Protein AF-A0A0F9U8R9-F1 (afdb_monomer_lite)

Radius of gyration: 35.91 Å; chains: 1; bounding box: 106×53×110 Å

pLDDT: mean 80.41, std 16.73, range [32.16, 96.94]

Foldseek 3Di:
DDDDDDDDDDVVVVVVVVVCCVVVVVVVVVVVVPDPPVCDLQNPFAAQDPVCVQLLQFLDDVVRVHDDQVRSCVRAASHKYKAKWAFPDDDQQKTWIFNAFCLFPPNDSRRIAIEGEDPRDDDDNGMKTWMWGFHGADPSRGTYIYTDDIDDDDDDPVNVVRNVVSVVVVVVLVVVLVVLLVVCVVVQVVVVVVQVVVVVVQVVQAPDKDWDCCDPPNWIWIWGQGPVRKIKIWTWDDDRNHTDIDMDID

Structure (mmCIF, N/CA/C/O backbone):
data_AF-A0A0F9U8R9-F1
#
_entry.id   AF-A0A0F9U8R9-F1
#
loop_
_atom_site.group_PDB
_atom_site.id
_atom_site.type_symbol
_atom_site.label_atom_id
_atom_site.label_alt_id
_atom_site.label_comp_id
_atom_site.label_asym_id
_atom_site.label_entity_id
_atom_site.label_seq_id
_atom_site.pdbx_PDB_ins_code
_atom_site.Cartn_x
_atom_site.Cartn_y
_atom_site.Cartn_z
_atom_site.occupancy
_atom_site.B_iso_or_equiv
_atom_site.auth_seq_id
_atom_site.auth_comp_id
_atom_site.auth_asym_id
_atom_site.auth_atom_id
_atom_site.pdbx_PDB_model_num
ATOM 1 N N . MET A 1 1 ? -78.353 17.610 65.495 1.00 33.91 1 MET A N 1
ATOM 2 C CA . MET A 1 1 ? -77.057 18.311 65.644 1.00 33.91 1 MET A CA 1
ATOM 3 C C . MET A 1 1 ? -76.476 18.398 64.239 1.00 33.91 1 MET A C 1
ATOM 5 O O . MET A 1 1 ? -76.167 17.356 63.692 1.00 33.91 1 MET A O 1
ATOM 9 N N . SER A 1 2 ? -76.826 19.456 63.506 1.00 42.19 2 SER A N 1
ATOM 10 C CA . SER A 1 2 ? -76.076 20.718 63.314 1.00 42.19 2 SER A CA 1
ATOM 11 C C . SER A 1 2 ? -74.965 20.578 62.270 1.00 42.19 2 SER A C 1
ATOM 13 O O . SER A 1 2 ? -74.115 19.704 62.406 1.00 42.19 2 SER A O 1
ATOM 15 N N . GLY A 1 3 ? -74.997 21.446 61.255 1.00 32.16 3 GLY A N 1
ATOM 16 C CA . GLY A 1 3 ? -73.973 21.556 60.219 1.00 32.16 3 GLY A CA 1
ATOM 17 C C . GLY A 1 3 ? -74.464 22.300 58.979 1.00 32.16 3 GLY A C 1
ATOM 18 O O . GLY A 1 3 ? -74.604 21.690 57.925 1.00 32.16 3 GLY A O 1
ATOM 19 N N . GLU A 1 4 ? -74.781 23.587 59.133 1.00 42.12 4 GLU A N 1
ATOM 20 C CA . GLU A 1 4 ? -74.940 24.538 58.027 1.00 42.12 4 GLU A CA 1
ATOM 21 C C . GLU A 1 4 ? -73.617 24.772 57.270 1.00 42.12 4 GLU A C 1
ATOM 23 O O . GLU A 1 4 ? -72.528 24.586 57.810 1.00 42.12 4 GLU A O 1
ATOM 28 N N . ASP A 1 5 ? -73.791 25.259 56.038 1.00 46.31 5 ASP A N 1
ATOM 29 C CA . ASP A 1 5 ? -72.890 26.097 55.240 1.00 46.31 5 ASP A CA 1
ATOM 30 C C . ASP A 1 5 ? -71.625 25.510 54.598 1.00 46.31 5 ASP A C 1
ATOM 32 O O . ASP A 1 5 ? -70.564 25.431 55.203 1.00 46.31 5 ASP A O 1
ATOM 36 N N . VAL A 1 6 ? -71.695 25.350 53.266 1.00 42.59 6 VAL A N 1
ATOM 37 C CA . VAL A 1 6 ? -70.727 26.000 52.358 1.00 42.59 6 VAL A CA 1
ATOM 38 C C . VAL A 1 6 ? -71.475 26.561 51.136 1.00 42.59 6 VAL A C 1
ATOM 40 O O . VAL A 1 6 ? -71.483 25.987 50.047 1.00 42.59 6 VAL A O 1
ATOM 43 N N . LYS A 1 7 ? -72.125 27.719 51.309 1.00 47.69 7 LYS A N 1
ATOM 44 C CA . LYS A 1 7 ? -72.332 28.670 50.208 1.00 47.69 7 LYS A CA 1
ATOM 45 C C . LYS A 1 7 ? -71.043 29.473 50.058 1.00 47.69 7 LYS A C 1
ATOM 47 O O . LYS A 1 7 ? -70.640 30.146 50.998 1.00 47.69 7 LYS A O 1
ATOM 52 N N . GLY A 1 8 ? -70.444 29.450 48.870 1.00 49.12 8 GLY A N 1
ATOM 53 C CA . GLY A 1 8 ? -69.405 30.413 48.500 1.00 49.12 8 GLY A CA 1
ATOM 54 C C . GLY A 1 8 ? -68.095 29.798 48.025 1.00 49.12 8 GLY A C 1
ATOM 55 O O . GLY A 1 8 ? -67.055 30.019 48.631 1.00 49.12 8 GLY A O 1
ATOM 56 N N . LEU A 1 9 ? -68.112 29.100 46.891 1.00 46.06 9 LEU A N 1
ATOM 57 C CA . LEU A 1 9 ? -66.917 28.970 46.059 1.00 46.06 9 LEU A CA 1
ATOM 58 C C . LEU A 1 9 ? -67.194 29.682 44.741 1.00 46.06 9 LEU A C 1
ATOM 60 O O . LEU A 1 9 ? -67.991 29.247 43.915 1.00 46.06 9 LEU A O 1
ATOM 64 N N . ASN A 1 10 ? -66.580 30.855 44.616 1.00 50.56 10 ASN A N 1
ATOM 65 C CA . ASN A 1 10 ? -66.650 31.718 43.450 1.00 50.56 10 ASN A CA 1
ATOM 66 C C . ASN A 1 10 ? -66.124 30.924 42.230 1.00 50.56 10 ASN A C 1
ATOM 68 O O . ASN A 1 10 ? -65.007 30.404 42.313 1.00 50.56 10 ASN A O 1
ATOM 72 N N . PRO A 1 11 ? -66.876 30.794 41.118 1.00 56.25 11 PRO A N 1
ATOM 73 C CA . PRO A 1 11 ? -66.512 29.934 39.979 1.00 56.25 11 PRO A CA 1
ATOM 74 C C . PRO A 1 11 ? -65.132 30.250 39.377 1.00 56.25 11 PRO A C 1
ATOM 76 O O . PRO A 1 11 ? -64.503 29.384 38.774 1.0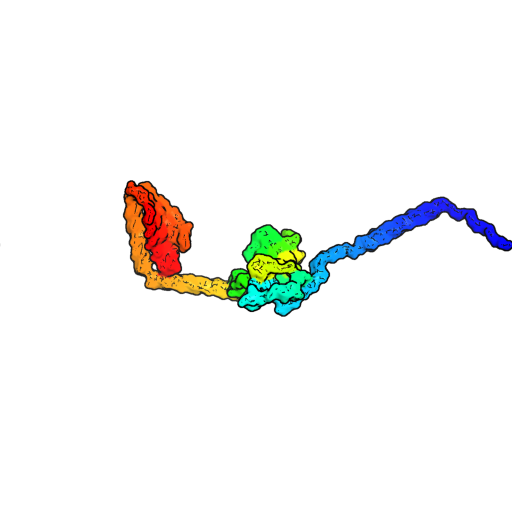0 56.25 11 PRO A O 1
ATOM 79 N N . VAL A 1 12 ? -64.614 31.457 39.618 1.00 54.09 12 VAL A N 1
ATOM 80 C CA . VAL A 1 12 ? -63.253 31.878 39.256 1.00 54.09 12 VAL A CA 1
ATOM 81 C C . VAL A 1 12 ? -62.171 31.027 39.939 1.00 54.09 12 VAL A C 1
ATOM 83 O O . VAL A 1 12 ? -61.178 30.684 39.303 1.00 54.09 12 VAL A O 1
ATOM 86 N N . TYR A 1 13 ? -62.366 30.619 41.199 1.00 53.09 13 TYR A N 1
ATOM 87 C CA . TYR A 1 13 ? -61.397 29.783 41.920 1.00 53.09 13 TYR A CA 1
ATOM 88 C C . TYR A 1 13 ? -61.372 28.341 41.413 1.00 53.09 13 TYR A C 1
ATOM 90 O O . TYR A 1 13 ? -60.306 27.736 41.370 1.00 53.09 13 TYR A O 1
ATOM 98 N N . VAL A 1 14 ? -62.513 27.806 40.969 1.00 57.97 14 VAL A N 1
ATOM 99 C CA . VAL A 1 14 ? -62.583 26.461 40.374 1.00 57.97 14 VAL A CA 1
ATOM 100 C C . VAL A 1 14 ? -61.852 26.438 39.029 1.00 57.97 14 VAL A C 1
ATOM 102 O O . VAL A 1 14 ? -61.074 25.527 38.765 1.00 57.97 14 VAL A O 1
ATOM 105 N N . ILE A 1 15 ? -62.019 27.486 38.215 1.00 58.16 15 ILE A N 1
ATOM 106 C CA . ILE A 1 15 ? -61.319 27.625 36.930 1.00 58.16 15 ILE A CA 1
ATOM 107 C C . ILE A 1 15 ? -59.806 27.795 37.137 1.00 58.16 15 ILE A C 1
ATOM 109 O O . ILE A 1 15 ? -59.026 27.144 36.445 1.00 58.16 15 ILE A O 1
ATOM 113 N N . LEU A 1 16 ? -59.379 28.601 38.118 1.00 56.69 16 LEU A N 1
ATOM 114 C CA . LEU A 1 16 ? -57.960 28.755 38.471 1.00 56.69 16 LEU A CA 1
ATOM 115 C C . LEU A 1 16 ? -57.342 27.452 38.997 1.00 56.69 16 LEU A C 1
ATOM 117 O O . LEU A 1 16 ? -56.203 27.142 38.656 1.00 56.69 16 LEU A O 1
ATOM 121 N N . PHE A 1 17 ? -58.091 26.660 39.769 1.00 57.97 17 PHE A N 1
ATOM 122 C CA . PHE A 1 17 ? -57.627 25.363 40.268 1.00 57.97 17 PHE A CA 1
ATOM 123 C C . PHE A 1 17 ? -57.478 24.335 39.133 1.00 57.97 17 PHE A C 1
ATOM 125 O O . PHE A 1 17 ? -56.480 23.617 39.072 1.00 57.97 17 PHE A O 1
ATOM 132 N N . CYS A 1 18 ? -58.412 24.311 38.176 1.00 57.94 18 CYS A N 1
ATOM 133 C CA . CYS A 1 18 ? -58.310 23.465 36.985 1.00 57.94 18 CYS A CA 1
ATOM 134 C C . CYS A 1 18 ? -57.161 23.893 36.056 1.00 57.94 18 CYS A C 1
ATOM 136 O O . CYS A 1 18 ? -56.421 23.037 35.579 1.00 57.94 18 CYS A O 1
ATOM 138 N N . LEU A 1 19 ? -56.954 25.197 35.840 1.00 56.34 19 LEU A N 1
ATOM 139 C CA . LEU A 1 19 ? -55.815 25.712 35.065 1.00 56.34 19 LEU A CA 1
ATOM 140 C C . LEU A 1 19 ? -54.473 25.407 35.740 1.00 56.34 19 LEU A C 1
ATOM 142 O O . LEU A 1 19 ? -53.527 25.033 35.052 1.00 56.34 19 LEU A O 1
ATOM 146 N N . GLY A 1 20 ? -54.399 25.496 37.072 1.00 54.56 20 GLY A N 1
ATOM 147 C CA . GLY A 1 20 ? -53.215 25.121 37.847 1.00 54.56 20 GLY A CA 1
ATOM 148 C C . GLY A 1 20 ? -52.872 23.632 37.745 1.00 54.56 20 GLY A C 1
ATOM 149 O O . GLY A 1 20 ? -51.699 23.287 37.636 1.00 54.56 20 GLY A O 1
ATOM 150 N N . LEU A 1 21 ? -53.876 22.750 37.702 1.00 56.84 21 LEU A N 1
ATOM 151 C CA . LEU A 1 21 ? -53.671 21.309 37.511 1.00 56.84 21 LEU A CA 1
ATOM 152 C C . LEU A 1 21 ? -53.261 20.952 36.078 1.00 56.84 21 LEU A C 1
ATOM 154 O O . LEU A 1 21 ? -52.410 20.085 35.892 1.00 56.84 21 LEU A O 1
ATOM 158 N N . VAL A 1 22 ? -53.813 21.630 35.068 1.00 58.22 22 VAL A N 1
ATOM 159 C CA . VAL A 1 22 ? -53.416 21.413 33.668 1.00 58.22 22 VAL A CA 1
ATOM 160 C C . VAL A 1 22 ? -52.003 21.949 33.425 1.00 58.22 22 VAL A C 1
ATOM 162 O O . VAL A 1 22 ? -51.178 21.237 32.866 1.00 58.22 22 VAL A O 1
ATOM 165 N N . LEU A 1 23 ? -51.670 23.148 33.909 1.00 54.56 23 LEU A N 1
ATOM 166 C CA . LEU A 1 23 ? -50.323 23.713 33.770 1.00 54.56 23 LEU A CA 1
ATOM 167 C C . LEU A 1 23 ? -49.288 22.961 34.621 1.00 54.56 23 LEU A C 1
ATOM 169 O O . LEU A 1 23 ? -48.200 22.676 34.131 1.00 54.56 23 LEU A O 1
ATOM 173 N N . GLY A 1 24 ? -49.627 22.566 35.851 1.00 51.78 24 GLY A N 1
ATOM 174 C CA . GLY A 1 24 ? -48.762 21.746 36.705 1.00 51.78 24 GLY A CA 1
ATOM 175 C C . GLY A 1 24 ? -48.541 20.334 36.153 1.00 51.78 24 GLY A C 1
ATOM 176 O O . GLY A 1 24 ? -47.425 19.824 36.205 1.00 51.78 24 GLY A O 1
ATOM 177 N N . GLY A 1 25 ? -49.573 19.731 35.554 1.00 49.41 25 GLY A N 1
ATOM 178 C CA . GLY A 1 25 ? -49.483 18.443 34.865 1.00 49.41 25 GLY A CA 1
ATOM 179 C C . GLY A 1 25 ? -48.652 18.505 33.582 1.00 49.41 25 GLY A C 1
ATOM 180 O O . GLY A 1 25 ? -47.894 17.580 33.310 1.00 49.41 25 GLY A O 1
ATOM 181 N N . TRP A 1 26 ? -48.720 19.609 32.832 1.00 49.66 26 TRP A N 1
ATOM 182 C CA . TRP A 1 26 ? -47.858 19.838 31.670 1.00 49.66 26 TRP A CA 1
ATOM 183 C C . TRP A 1 26 ? -46.405 20.103 32.064 1.00 49.66 26 TRP A C 1
ATOM 185 O O . TRP A 1 26 ? -45.513 19.570 31.416 1.00 49.66 26 TRP A O 1
ATOM 195 N N . VAL A 1 27 ? -46.139 20.843 33.146 1.00 51.53 27 VAL A N 1
ATOM 196 C CA . VAL A 1 27 ? -44.767 21.016 33.652 1.00 51.53 27 VAL A CA 1
ATOM 197 C C . VAL A 1 27 ? -44.203 19.681 34.143 1.00 51.53 27 VAL A C 1
ATOM 199 O O . VAL A 1 27 ? -43.083 19.355 33.787 1.00 51.53 27 VAL A O 1
ATOM 202 N N . LEU A 1 28 ? -44.980 18.842 34.838 1.00 48.09 28 LEU A N 1
ATOM 203 C CA . LEU A 1 28 ? -44.545 17.494 35.237 1.00 48.09 28 LEU A CA 1
ATOM 204 C C . LEU A 1 28 ? -44.376 16.527 34.053 1.00 48.09 28 LEU A C 1
ATOM 206 O O . LEU A 1 28 ? -43.445 15.730 34.068 1.00 48.09 28 LEU A O 1
ATOM 210 N N . ALA A 1 29 ? -45.213 16.605 33.015 1.00 48.28 29 ALA A N 1
ATOM 211 C CA . ALA A 1 29 ? -45.066 15.794 31.803 1.00 48.28 29 ALA A CA 1
ATOM 212 C C . ALA A 1 29 ? -43.889 16.251 30.921 1.00 48.28 29 ALA A C 1
ATOM 214 O O . ALA A 1 29 ? -43.228 15.423 30.302 1.00 48.28 29 ALA A O 1
ATOM 215 N N . VAL A 1 30 ? -43.585 17.553 30.896 1.00 47.72 30 VAL A N 1
ATOM 216 C CA . VAL A 1 30 ? -42.391 18.100 30.234 1.00 47.72 30 VAL A CA 1
ATOM 217 C C . VAL A 1 30 ? -41.135 17.813 31.065 1.00 47.72 30 VAL A C 1
ATOM 219 O O . VAL A 1 30 ? -40.113 17.479 30.483 1.00 47.72 30 VAL A O 1
ATOM 222 N N . SER A 1 31 ? -41.212 17.828 32.402 1.00 46.06 31 SER A N 1
ATOM 223 C CA . SER A 1 31 ? -40.112 17.455 33.308 1.00 46.06 31 SER A CA 1
ATOM 224 C C . SER A 1 31 ? -39.855 15.945 33.396 1.00 46.06 31 SER A C 1
ATOM 226 O O . SER A 1 31 ? -38.736 15.558 33.702 1.00 46.06 31 SER A O 1
ATOM 228 N N . LEU A 1 32 ? -40.840 15.088 33.103 1.00 44.38 32 LEU A N 1
ATOM 229 C CA . LEU A 1 32 ? -40.643 13.637 32.927 1.00 44.38 32 LEU A CA 1
ATOM 230 C C . LEU A 1 32 ? -40.200 13.261 31.502 1.00 44.38 32 LEU A C 1
ATOM 232 O O . LEU A 1 32 ? -39.756 12.138 31.288 1.00 44.38 32 LEU A O 1
ATOM 236 N N . ASN A 1 33 ? -40.281 14.199 30.553 1.00 39.53 33 ASN A N 1
ATOM 237 C CA . ASN A 1 33 ? -39.645 14.111 29.235 1.00 39.53 33 ASN A CA 1
ATOM 238 C C . ASN A 1 33 ? -38.275 14.816 29.191 1.00 39.53 33 ASN A C 1
ATOM 240 O O . ASN A 1 33 ? -37.681 14.932 28.118 1.00 39.53 33 ASN A O 1
ATOM 244 N N . VAL A 1 34 ? -37.753 15.268 30.338 1.00 43.09 34 VAL A N 1
ATOM 245 C CA . VAL A 1 34 ? -36.337 15.619 30.475 1.00 43.09 34 VAL A CA 1
ATOM 246 C C . VAL A 1 34 ? -35.560 14.311 30.606 1.00 43.09 34 VAL A C 1
ATOM 248 O O . VAL A 1 34 ? -35.655 13.615 31.610 1.00 43.09 34 VAL A O 1
ATOM 251 N N . GLU A 1 35 ? -34.815 13.996 29.548 1.00 38.66 35 GLU A N 1
ATOM 252 C CA . GLU A 1 35 ? -33.711 13.033 29.533 1.00 38.66 35 GLU A CA 1
ATOM 253 C C . GLU A 1 35 ? -34.076 11.564 29.810 1.00 38.66 35 GLU A C 1
ATOM 255 O O . GLU A 1 35 ? -33.467 10.884 30.631 1.00 38.66 35 GLU A O 1
ATOM 260 N N . THR A 1 36 ? -34.914 10.971 28.960 1.00 36.41 36 THR A N 1
ATOM 261 C CA . THR A 1 36 ? -34.386 9.756 28.328 1.00 36.41 36 THR A CA 1
ATOM 262 C C . THR A 1 36 ? -33.469 10.225 27.211 1.00 36.41 36 THR A C 1
ATOM 264 O O . THR A 1 36 ? -33.878 10.277 26.051 1.00 36.41 36 THR A O 1
ATOM 267 N N . GLU A 1 37 ? -32.231 10.606 27.561 1.00 39.62 37 GLU A N 1
ATOM 268 C CA . GLU A 1 37 ? -31.123 10.391 26.635 1.00 39.62 37 GLU A CA 1
ATOM 269 C C . GLU A 1 37 ? -31.319 8.959 26.150 1.00 39.62 37 GLU A C 1
ATOM 271 O O . GLU A 1 37 ? -31.255 8.003 26.931 1.00 39.62 37 GLU A O 1
ATOM 276 N N . SER A 1 38 ? -31.700 8.811 24.883 1.00 37.69 38 SER A N 1
ATOM 277 C CA . SER A 1 38 ? -31.614 7.533 24.205 1.00 37.69 38 SER A CA 1
ATOM 278 C C . SER A 1 38 ? -30.136 7.193 24.309 1.00 37.69 38 SER A C 1
ATOM 280 O O . SER A 1 38 ? -29.342 7.718 23.529 1.00 37.69 38 SER A O 1
ATOM 282 N N . LYS A 1 39 ? -29.753 6.418 25.336 1.00 44.41 39 LYS A N 1
ATOM 283 C CA . LYS A 1 39 ? -28.403 5.882 25.447 1.00 44.41 39 LYS A CA 1
ATOM 284 C C . LYS A 1 39 ? -28.155 5.248 24.104 1.00 44.41 39 LYS A C 1
ATOM 286 O O . LYS A 1 39 ? -28.879 4.322 23.723 1.00 44.41 39 LYS A O 1
ATOM 291 N N . SER A 1 40 ? -27.216 5.820 23.362 1.00 55.12 40 SER A N 1
ATOM 292 C CA . SER A 1 40 ? -26.844 5.251 22.089 1.00 55.12 40 SER A CA 1
ATOM 293 C C . SER A 1 40 ? -26.513 3.785 22.373 1.00 55.12 40 SER A C 1
ATOM 295 O O . SER A 1 40 ? -25.895 3.512 23.408 1.00 55.12 40 SER A O 1
ATOM 297 N N . PRO A 1 41 ? -26.940 2.808 21.552 1.00 60.25 41 PRO A N 1
ATOM 298 C CA . PRO A 1 41 ? -26.668 1.393 21.828 1.00 60.25 41 PRO A CA 1
ATOM 299 C C . PRO A 1 41 ? -25.170 1.121 22.089 1.00 60.25 41 PRO A C 1
ATOM 301 O O . PRO A 1 41 ? -24.815 0.149 22.756 1.00 60.25 41 PRO A O 1
ATOM 304 N N . TYR A 1 42 ? -24.304 2.034 21.636 1.00 63.31 42 TYR A N 1
ATOM 305 C CA . TYR A 1 42 ? -22.866 2.093 21.870 1.00 63.31 42 TYR A CA 1
ATOM 306 C C . TYR A 1 42 ? -22.440 2.394 23.323 1.00 63.31 42 TYR A C 1
ATOM 308 O O . TYR A 1 42 ? -21.453 1.822 23.780 1.00 63.31 42 TYR A O 1
ATOM 316 N N . ASP A 1 43 ? -23.183 3.208 24.081 1.00 60.69 43 ASP A N 1
ATOM 317 C CA . ASP A 1 43 ? -22.812 3.630 25.449 1.00 60.69 43 ASP A CA 1
ATOM 318 C C . ASP A 1 43 ? -23.050 2.538 26.502 1.00 60.69 43 ASP A C 1
ATOM 320 O O . ASP A 1 43 ? -22.523 2.591 27.614 1.00 60.69 43 ASP A O 1
ATOM 324 N N . SER A 1 44 ? -23.856 1.530 26.161 1.00 68.56 44 SER A N 1
ATOM 325 C CA . SER A 1 44 ? -24.165 0.389 27.032 1.00 68.56 44 SER A CA 1
ATOM 326 C C . SER A 1 44 ? -23.342 -0.870 26.745 1.00 68.56 44 SER A C 1
ATOM 328 O O . SER A 1 44 ? -23.442 -1.843 27.494 1.00 68.56 44 SER A O 1
ATOM 330 N N . ALA A 1 45 ? -22.543 -0.880 25.674 1.00 80.62 45 ALA A N 1
ATOM 331 C CA . ALA A 1 45 ? -21.768 -2.052 25.285 1.00 80.62 45 ALA A CA 1
ATOM 332 C C . ALA A 1 45 ? -20.565 -2.255 26.218 1.00 80.62 45 ALA A C 1
ATOM 334 O O . ALA A 1 45 ? -19.758 -1.344 26.426 1.00 80.62 45 ALA A O 1
ATOM 335 N N . GLN A 1 46 ? -20.415 -3.471 26.756 1.00 88.50 46 GLN A N 1
ATOM 336 C CA . GLN A 1 46 ? -19.255 -3.821 27.579 1.00 88.50 46 GLN A CA 1
ATOM 337 C C . GLN A 1 46 ? -17.962 -3.674 26.765 1.00 88.50 46 GLN A C 1
ATOM 339 O O . GLN A 1 46 ? -17.939 -4.110 25.613 1.00 88.50 46 GLN A O 1
ATOM 344 N N . PRO A 1 47 ? -16.889 -3.100 27.331 1.00 91.69 47 PRO A N 1
ATOM 345 C CA . PRO A 1 47 ? -15.640 -2.941 26.606 1.00 91.69 47 PRO A CA 1
ATOM 346 C C . PRO A 1 47 ? -14.913 -4.279 26.438 1.00 91.69 47 PRO A C 1
ATOM 348 O O . PRO A 1 47 ? -14.913 -5.128 27.335 1.00 91.69 47 PRO A O 1
ATOM 351 N N . VAL A 1 48 ? -14.247 -4.453 25.298 1.00 92.56 48 VAL A N 1
ATOM 352 C CA . VAL A 1 48 ? -13.248 -5.515 25.111 1.00 92.56 48 VAL A CA 1
ATOM 353 C C . VAL A 1 48 ? -12.098 -5.300 26.100 1.00 92.56 48 VAL A C 1
ATOM 355 O O . VAL A 1 48 ? -11.696 -4.166 26.369 1.00 92.56 48 VAL A O 1
ATOM 358 N N . SER A 1 49 ? -11.550 -6.390 26.644 1.00 89.94 49 SER A N 1
ATOM 359 C CA . SER A 1 49 ? -10.374 -6.308 27.511 1.00 89.94 49 SER A CA 1
ATOM 360 C C . SER A 1 49 ? -9.168 -5.766 26.731 1.00 89.94 49 SER A C 1
ATOM 362 O O . SER A 1 49 ? -8.984 -6.063 25.549 1.00 89.94 49 SER A O 1
ATOM 364 N N . SER A 1 50 ? -8.296 -5.002 27.387 1.00 85.25 50 SER A N 1
ATOM 365 C CA . SER A 1 50 ? -7.092 -4.470 26.734 1.00 85.25 50 SER A CA 1
ATOM 366 C C . SER A 1 50 ? -6.166 -5.571 26.202 1.00 85.25 50 SER A C 1
ATOM 368 O O . SER A 1 50 ? -5.524 -5.378 25.174 1.00 85.25 50 SER A O 1
ATOM 370 N N . SER A 1 51 ? -6.128 -6.739 26.855 1.00 86.50 51 SER A N 1
ATOM 371 C CA . SER A 1 51 ? -5.338 -7.894 26.413 1.00 86.50 51 SER A CA 1
ATOM 372 C C . SER A 1 51 ? -5.908 -8.605 25.185 1.00 86.50 51 SER A C 1
ATOM 374 O O . SER A 1 51 ? -5.149 -9.241 24.456 1.00 86.50 51 SER A O 1
ATOM 376 N N . ASP A 1 52 ? -7.219 -8.510 24.949 1.00 88.94 52 ASP A N 1
ATOM 377 C CA . ASP A 1 52 ? -7.881 -9.165 23.815 1.00 88.94 52 ASP A CA 1
ATOM 378 C C . ASP A 1 52 ? -8.071 -8.220 22.620 1.00 88.94 52 ASP A C 1
ATOM 380 O O . ASP A 1 52 ? -8.260 -8.690 21.499 1.00 88.94 52 ASP A O 1
ATOM 384 N N . LEU A 1 53 ? -7.983 -6.901 22.829 1.00 89.88 53 LEU A N 1
ATOM 385 C CA . LEU A 1 53 ? -8.284 -5.878 21.825 1.00 89.88 53 LEU A CA 1
ATOM 386 C C . LEU A 1 53 ? -7.529 -6.075 20.505 1.00 89.88 53 LEU A C 1
ATOM 388 O O . LEU 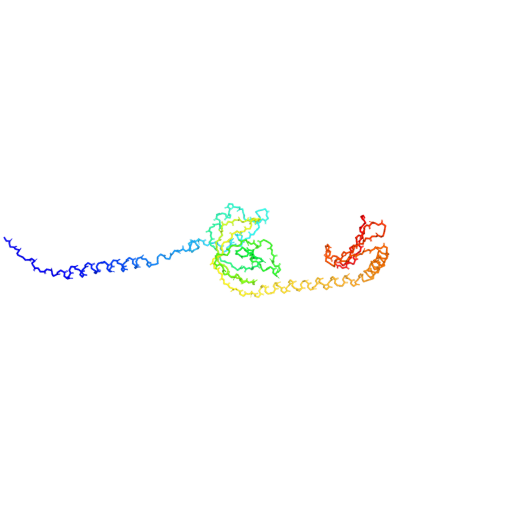A 1 53 ? -8.147 -6.083 19.440 1.00 89.88 53 LEU A O 1
ATOM 392 N N . GLU A 1 54 ? -6.209 -6.273 20.561 1.00 87.69 54 GLU A N 1
ATOM 393 C CA . GLU A 1 54 ? -5.412 -6.495 19.349 1.00 87.69 54 GLU A CA 1
ATOM 394 C C . GLU A 1 54 ? -5.855 -7.756 18.601 1.00 87.69 54 GLU A C 1
ATOM 396 O O . GLU A 1 54 ? -5.903 -7.755 17.375 1.00 87.69 54 GLU A O 1
ATOM 401 N N . GLN A 1 55 ? -6.215 -8.828 19.312 1.00 88.06 55 GLN A N 1
ATOM 402 C CA . GLN A 1 55 ? -6.679 -10.066 18.679 1.00 88.06 55 GLN A CA 1
ATOM 403 C C . GLN A 1 55 ? -8.096 -9.934 18.119 1.00 88.06 55 GLN A C 1
ATOM 405 O O . GLN A 1 55 ? -8.394 -10.531 17.085 1.00 88.06 55 GLN A O 1
ATOM 410 N N . CYS A 1 56 ? -8.952 -9.154 18.780 1.00 90.56 56 CYS A N 1
ATOM 411 C CA . CYS A 1 56 ? -10.297 -8.851 18.313 1.00 90.56 56 CYS A CA 1
ATOM 412 C C . CYS A 1 56 ? -10.278 -7.991 17.046 1.00 90.56 56 CYS A C 1
ATOM 414 O O . CYS A 1 56 ? -11.086 -8.214 16.158 1.00 90.56 56 CYS A O 1
ATOM 416 N N . LEU A 1 57 ? -9.361 -7.031 16.927 1.00 90.38 57 LEU A N 1
ATOM 417 C CA . LEU A 1 57 ? -9.265 -6.168 15.745 1.00 90.38 57 LEU A CA 1
ATOM 418 C C . LEU A 1 57 ? -8.324 -6.722 14.663 1.00 90.38 57 LEU A C 1
ATOM 420 O O . LEU A 1 57 ? -8.324 -6.237 13.536 1.00 90.38 57 LEU A O 1
ATOM 424 N N . SER A 1 58 ? -7.530 -7.749 14.968 1.00 81.75 58 SER A N 1
ATOM 425 C CA . SER A 1 58 ? -6.634 -8.374 13.998 1.00 81.75 58 SER A CA 1
ATOM 426 C C . SER A 1 58 ? -7.376 -9.276 13.008 1.00 81.75 58 SER A C 1
ATOM 428 O O . SER A 1 58 ? -8.278 -10.038 13.357 1.00 81.75 58 SER A O 1
ATOM 430 N N . SER A 1 59 ? -6.909 -9.264 11.761 1.00 69.69 59 SER A N 1
ATOM 431 C CA . SER A 1 59 ? -7.377 -10.139 10.682 1.00 69.69 59 SER A CA 1
ATOM 432 C C . SER A 1 59 ? -6.659 -11.491 10.608 1.00 69.69 59 SER A C 1
ATOM 434 O O . SER A 1 59 ? -6.782 -12.205 9.611 1.00 69.69 59 SER A O 1
ATOM 436 N N . LYS A 1 60 ? -5.865 -11.874 11.623 1.00 66.75 60 LYS A N 1
ATOM 437 C CA . LYS A 1 60 ? -5.199 -13.187 11.615 1.00 66.75 60 LYS A CA 1
ATOM 438 C C . LYS A 1 60 ? -6.242 -14.299 11.511 1.00 66.75 60 LYS A C 1
ATOM 440 O O . LYS A 1 60 ? -7.162 -14.380 12.322 1.00 66.75 60 LYS A O 1
ATOM 445 N N . SER A 1 61 ? -6.068 -15.181 10.527 1.00 55.22 61 SER A N 1
ATOM 446 C CA . SER A 1 61 ? -6.898 -16.378 10.405 1.00 55.22 61 SER A CA 1
ATOM 447 C C . SER A 1 61 ? -6.616 -17.330 11.567 1.00 55.22 61 SER A C 1
ATOM 449 O O . SER A 1 61 ? -5.487 -17.413 12.057 1.00 55.22 61 SER A O 1
ATOM 451 N N . SER A 1 62 ? -7.621 -18.100 11.984 1.00 55.12 62 SER A N 1
ATOM 452 C CA . SER A 1 62 ? -7.479 -19.112 13.042 1.00 55.12 62 SER A CA 1
ATOM 453 C C . SER A 1 62 ? -6.394 -20.162 12.752 1.00 55.12 62 SER A C 1
ATOM 455 O O . SER A 1 62 ? -5.850 -20.757 13.680 1.00 55.12 62 SER A O 1
ATOM 457 N N . LEU A 1 63 ? -6.029 -20.344 11.477 1.00 48.00 63 LEU A N 1
ATOM 458 C CA . LEU A 1 63 ? -4.977 -21.254 11.015 1.00 48.00 63 LEU A CA 1
ATOM 459 C C . LEU A 1 63 ? -3.551 -20.708 11.217 1.00 48.00 63 LEU A C 1
ATOM 461 O O . LEU A 1 63 ? -2.612 -21.496 11.263 1.00 48.00 63 LEU A O 1
ATOM 465 N N . ILE A 1 64 ? -3.372 -19.390 11.364 1.00 55.84 64 ILE A N 1
ATOM 466 C CA . ILE A 1 64 ? -2.059 -18.731 11.533 1.00 55.84 64 ILE A CA 1
ATOM 467 C C . ILE A 1 64 ? -2.012 -17.989 12.886 1.00 55.84 64 ILE A C 1
ATOM 469 O O . ILE A 1 64 ? -1.483 -16.886 13.023 1.00 55.84 64 ILE A O 1
ATOM 473 N N . GLY A 1 65 ? -2.612 -18.590 13.920 1.00 59.75 65 GLY A N 1
ATOM 474 C CA . GLY A 1 65 ? -2.619 -18.039 15.281 1.00 59.75 65 GLY A CA 1
ATOM 475 C C . GLY A 1 65 ? -3.655 -16.937 15.529 1.00 59.75 65 GLY A C 1
ATOM 476 O O . GLY A 1 65 ? -3.510 -16.171 16.478 1.00 59.75 65 GLY A O 1
ATOM 477 N N . GLY A 1 66 ? -4.683 -16.836 14.685 1.00 67.75 66 GLY A N 1
ATOM 478 C CA . GLY A 1 66 ? -5.850 -15.985 14.901 1.00 67.75 66 GLY A CA 1
ATOM 479 C C . GLY A 1 66 ? -6.883 -16.577 15.860 1.00 67.75 66 GLY A C 1
ATOM 480 O O . GLY A 1 66 ? -6.868 -17.767 16.187 1.00 67.75 66 GLY A O 1
ATOM 481 N N . MET A 1 67 ? -7.814 -15.739 16.308 1.00 79.94 67 MET A N 1
ATOM 482 C CA . MET A 1 67 ? -8.892 -16.155 17.205 1.00 79.94 67 MET A CA 1
ATOM 483 C C . MET A 1 67 ? -9.954 -16.966 16.443 1.00 79.94 67 MET A C 1
ATOM 485 O O . MET A 1 67 ? -10.435 -16.529 15.400 1.00 79.94 67 MET A O 1
ATOM 489 N N . ARG A 1 68 ? -10.331 -18.144 16.964 1.00 82.69 68 ARG A N 1
ATOM 490 C CA . ARG A 1 68 ? -11.447 -18.951 16.426 1.00 82.69 68 ARG A CA 1
ATOM 491 C C . ARG A 1 68 ? -12.765 -18.176 16.500 1.00 82.69 68 ARG A C 1
ATOM 493 O O . ARG A 1 68 ? -12.947 -17.416 17.446 1.00 82.69 68 ARG A O 1
ATOM 500 N N . ASP A 1 69 ? -13.682 -18.433 15.571 1.00 84.19 69 ASP A N 1
ATOM 501 C CA . ASP A 1 69 ? -14.942 -17.683 15.455 1.00 84.19 69 ASP A CA 1
ATOM 502 C C . ASP A 1 69 ? -15.784 -17.734 16.730 1.00 84.19 69 ASP A C 1
ATOM 504 O O . ASP A 1 69 ? -16.137 -16.685 17.248 1.00 84.19 69 ASP A O 1
ATOM 508 N N . SER A 1 70 ? -15.963 -18.911 17.337 1.00 85.62 70 SER A N 1
ATOM 509 C CA . SER A 1 70 ? -16.699 -19.030 18.607 1.00 85.62 70 SER A CA 1
ATOM 510 C C . SER A 1 70 ? -16.081 -18.187 19.729 1.00 85.62 70 SER A C 1
ATOM 512 O O . SER A 1 70 ? -16.772 -17.517 20.483 1.00 85.62 70 SER A O 1
ATOM 514 N N . ARG A 1 71 ? -14.745 -18.161 19.814 1.00 88.00 71 ARG A N 1
ATOM 515 C CA . ARG A 1 71 ? -14.035 -17.353 20.811 1.00 88.00 71 ARG A CA 1
ATOM 516 C C . ARG A 1 71 ? -14.149 -15.858 20.501 1.00 88.00 71 ARG A C 1
ATOM 518 O O . ARG A 1 71 ? -14.150 -15.055 21.424 1.00 88.00 71 ARG A O 1
ATOM 525 N N . PHE A 1 72 ? -14.226 -15.489 19.226 1.00 90.19 72 PHE A N 1
ATOM 526 C CA . PHE A 1 72 ? -14.439 -14.111 18.799 1.00 90.19 72 PHE A CA 1
ATOM 527 C C . PHE A 1 72 ? -15.855 -13.629 19.119 1.00 90.19 72 PHE A C 1
ATOM 529 O O . PHE A 1 72 ? -16.011 -12.520 19.626 1.00 90.19 72 PHE A O 1
ATOM 536 N N . GLU A 1 73 ? -16.867 -14.456 18.870 1.00 89.38 73 GLU A N 1
ATOM 537 C CA . GLU A 1 73 ? -18.257 -14.168 19.234 1.00 89.38 73 GLU A CA 1
ATOM 538 C C . GLU A 1 73 ? -18.377 -13.911 20.744 1.00 89.38 73 GLU A C 1
ATOM 540 O O . GLU A 1 73 ? -18.931 -12.893 21.150 1.00 89.38 73 GLU A O 1
ATOM 545 N N . ASP A 1 74 ? -17.745 -14.752 21.569 1.00 89.25 74 ASP A N 1
ATOM 546 C CA . ASP A 1 74 ? -17.769 -14.615 23.030 1.00 89.25 74 ASP A CA 1
ATOM 547 C C . ASP A 1 74 ? -16.961 -13.403 23.549 1.00 89.25 74 ASP A C 1
ATOM 549 O O . ASP A 1 74 ? -17.352 -12.704 24.496 1.00 89.25 74 ASP A O 1
ATOM 553 N N . LEU A 1 75 ? -15.771 -13.162 22.983 1.00 90.44 75 LEU A N 1
ATOM 554 C CA . LEU A 1 75 ? -14.824 -12.183 23.527 1.00 90.44 75 LEU A CA 1
ATOM 555 C C . LEU A 1 75 ? -14.922 -10.798 22.901 1.00 90.44 75 LEU A C 1
ATOM 557 O O . LEU A 1 75 ? -14.588 -9.837 23.595 1.00 90.44 75 LEU A O 1
ATOM 561 N N . CYS A 1 76 ? -15.372 -10.683 21.655 1.00 92.75 76 CYS A N 1
ATOM 562 C CA . CYS A 1 76 ? -15.246 -9.468 20.856 1.00 92.75 76 CYS A CA 1
ATOM 563 C C . CYS A 1 76 ? -16.596 -8.940 20.361 1.00 92.75 76 CYS A C 1
ATOM 565 O O . CYS A 1 76 ? -16.841 -7.741 20.449 1.00 92.75 76 CYS A O 1
ATOM 567 N N . GLN A 1 77 ? -17.465 -9.800 19.821 1.00 93.19 77 GLN A N 1
ATOM 568 C CA . GLN A 1 77 ? -18.684 -9.346 19.151 1.00 93.19 77 GLN A CA 1
ATOM 569 C C . GLN A 1 77 ? -19.656 -8.655 20.118 1.00 93.19 77 GLN A C 1
ATOM 571 O O . GLN A 1 77 ? -19.874 -9.093 21.244 1.00 93.19 77 GLN A O 1
ATOM 576 N N . GLY A 1 78 ? -20.236 -7.540 19.670 1.00 91.88 78 GLY A N 1
ATOM 577 C CA . GLY A 1 78 ? -21.155 -6.716 20.455 1.00 91.88 78 GLY A CA 1
ATOM 578 C C . GLY A 1 78 ? -20.480 -5.881 21.546 1.00 91.88 78 GLY A C 1
ATOM 579 O O . GLY A 1 78 ? -21.178 -5.211 22.305 1.00 91.88 78 GLY A O 1
ATOM 580 N N . LYS A 1 79 ? -19.145 -5.901 21.639 1.00 94.38 79 LYS A N 1
ATOM 581 C CA . LYS A 1 79 ? -18.390 -5.126 22.628 1.00 94.38 79 LYS A CA 1
ATOM 582 C C . LYS A 1 79 ? -17.866 -3.822 22.054 1.00 94.38 79 LYS A C 1
ATOM 584 O O . LYS A 1 79 ? -17.551 -3.720 20.864 1.00 94.38 79 LYS A O 1
ATOM 589 N N . SER A 1 80 ? -17.772 -2.825 22.926 1.00 95.00 80 SER A N 1
ATOM 590 C CA . SER A 1 80 ? -17.155 -1.545 22.599 1.00 95.00 80 SER A CA 1
ATOM 591 C C . SER A 1 80 ? -15.634 -1.654 22.659 1.00 95.00 80 SER A C 1
ATOM 593 O O . SER A 1 80 ? -15.065 -2.515 23.337 1.00 95.00 80 SER A O 1
ATOM 595 N N . PHE A 1 81 ? -14.949 -0.777 21.938 1.00 94.56 81 PHE A N 1
ATOM 596 C CA . PHE A 1 81 ? -13.502 -0.672 21.998 1.00 94.56 81 PHE A CA 1
ATOM 597 C C . PHE A 1 81 ? -13.040 0.770 21.845 1.00 94.56 81 PHE A C 1
ATOM 599 O O . PHE A 1 81 ? -13.756 1.623 21.321 1.00 94.56 81 PHE A O 1
ATOM 606 N N . GLN A 1 82 ? -11.804 1.010 22.271 1.00 94.44 82 GLN A N 1
ATOM 607 C CA . GLN A 1 82 ? -11.070 2.233 21.998 1.00 94.44 82 GLN A CA 1
ATOM 608 C C . GLN A 1 82 ? -9.658 1.863 21.549 1.00 94.44 82 GLN A C 1
ATOM 610 O O . GLN A 1 82 ? -8.982 1.088 22.224 1.00 94.44 82 GLN A O 1
ATOM 615 N N . ALA A 1 83 ? -9.214 2.399 20.415 1.00 93.75 83 ALA A N 1
ATOM 616 C CA . ALA A 1 83 ? -7.900 2.097 19.856 1.00 93.75 83 ALA A CA 1
ATOM 617 C C . ALA A 1 83 ? -7.335 3.290 19.086 1.00 93.75 83 ALA A C 1
ATOM 619 O O . ALA A 1 83 ? -8.082 4.115 18.567 1.00 93.75 83 ALA A O 1
ATOM 620 N N . TYR A 1 84 ? -6.011 3.357 18.970 1.00 93.00 84 TYR A N 1
ATOM 621 C CA . TYR A 1 84 ? -5.387 4.195 17.952 1.00 93.00 84 TYR A CA 1
ATOM 622 C C . TYR A 1 84 ? -5.375 3.441 16.627 1.00 93.00 84 TYR A C 1
ATOM 624 O O . TYR A 1 84 ? -4.977 2.276 16.586 1.00 93.00 84 TYR A O 1
ATOM 632 N N . ALA A 1 85 ? -5.787 4.109 15.557 1.00 93.38 85 ALA A N 1
ATOM 633 C CA . ALA A 1 85 ? -5.833 3.532 14.227 1.00 93.38 85 ALA A CA 1
ATOM 634 C C . ALA A 1 85 ? -5.363 4.523 13.160 1.00 93.38 85 ALA A C 1
ATOM 636 O O . ALA A 1 85 ? -5.454 5.742 13.321 1.00 93.38 85 ALA A O 1
ATOM 637 N N . PHE A 1 86 ? -4.876 3.961 12.064 1.00 92.56 86 PHE A N 1
ATOM 638 C CA . PHE A 1 86 ? -4.421 4.654 10.868 1.00 92.56 86 PHE A CA 1
ATOM 639 C C . PHE A 1 86 ? -5.376 4.334 9.724 1.00 92.56 86 PHE A C 1
ATOM 641 O O . PHE A 1 86 ? -5.818 3.188 9.586 1.00 92.56 86 PHE A O 1
ATOM 648 N N . VAL A 1 87 ? -5.676 5.322 8.888 1.00 90.19 87 VAL A N 1
ATOM 649 C CA . VAL A 1 87 ? -6.477 5.104 7.682 1.00 90.19 87 VAL A CA 1
ATOM 650 C C . VAL A 1 87 ? -5.602 4.446 6.622 1.00 90.19 87 VAL A C 1
ATOM 652 O O . VAL A 1 87 ? -4.538 4.958 6.284 1.00 90.19 87 VAL A O 1
ATOM 655 N N . LYS A 1 88 ? -6.036 3.296 6.093 1.00 88.12 88 LYS A N 1
ATOM 656 C CA . LYS A 1 88 ? -5.392 2.665 4.934 1.00 88.12 88 LYS A CA 1
ATOM 657 C C . LYS A 1 88 ? -6.070 3.118 3.646 1.00 88.12 88 LYS A C 1
ATOM 659 O O . LYS A 1 88 ? -5.407 3.624 2.748 1.00 88.12 88 LYS A O 1
ATOM 664 N N . THR A 1 89 ? -7.385 2.931 3.557 1.00 88.94 89 THR A N 1
ATOM 665 C CA . THR A 1 89 ? -8.212 3.392 2.432 1.00 88.94 89 THR A CA 1
ATOM 666 C C . THR A 1 89 ? -9.629 3.702 2.910 1.00 88.94 89 THR A C 1
ATOM 668 O O . THR A 1 89 ? -10.096 3.101 3.874 1.00 88.94 89 THR A O 1
ATOM 671 N N . CYS A 1 90 ? -10.333 4.611 2.234 1.00 86.75 90 CYS A N 1
ATOM 672 C CA . CYS A 1 90 ? -11.749 4.887 2.480 1.00 86.75 90 CYS A CA 1
ATOM 673 C C . CYS A 1 90 ? -12.510 5.050 1.160 1.00 86.75 90 CYS A C 1
ATOM 675 O O . CYS A 1 90 ? -12.002 5.631 0.202 1.00 86.75 90 CYS A O 1
ATOM 677 N N . ASN A 1 91 ? -13.747 4.559 1.129 1.00 87.75 91 ASN A N 1
ATOM 678 C CA . ASN A 1 91 ? -14.723 4.786 0.070 1.00 87.75 91 ASN A CA 1
ATOM 679 C C . ASN A 1 91 ? -16.049 5.230 0.707 1.00 87.75 91 ASN A C 1
ATOM 681 O O . ASN A 1 91 ? -16.850 4.405 1.163 1.00 87.75 91 ASN A O 1
ATOM 685 N N . GLY A 1 92 ? -16.246 6.548 0.789 1.00 86.31 92 GLY A N 1
ATOM 686 C CA . GLY A 1 92 ? -17.304 7.139 1.608 1.00 86.31 92 GLY A CA 1
ATOM 687 C C . GLY A 1 92 ? -17.127 6.743 3.076 1.00 86.31 92 GLY A C 1
ATOM 688 O O . GLY A 1 92 ? -16.031 6.844 3.617 1.00 86.31 92 GLY A O 1
ATOM 689 N N . ASN A 1 93 ? -18.185 6.219 3.695 1.00 88.31 93 ASN A N 1
ATOM 690 C CA . ASN A 1 93 ? -18.182 5.838 5.112 1.00 88.31 93 ASN A CA 1
ATOM 691 C C . ASN A 1 93 ? -17.610 4.435 5.373 1.00 88.31 93 ASN A C 1
ATOM 693 O O . ASN A 1 93 ? -17.634 3.971 6.509 1.00 88.31 93 ASN A O 1
ATOM 697 N N . LYS A 1 94 ? -17.144 3.723 4.341 1.00 90.56 94 LYS A N 1
ATOM 698 C CA . LYS A 1 94 ? -16.514 2.405 4.486 1.00 90.56 94 LYS A CA 1
ATOM 699 C C . LYS A 1 94 ? -15.007 2.562 4.362 1.00 90.56 94 LYS A C 1
ATOM 701 O O . LYS A 1 94 ? -14.526 2.959 3.303 1.00 90.56 94 LYS A O 1
ATOM 706 N N . CYS A 1 95 ? -14.278 2.228 5.415 1.00 90.00 95 CYS A N 1
ATOM 707 C CA . CYS A 1 95 ? -12.833 2.386 5.486 1.00 90.00 95 CYS A CA 1
ATOM 708 C C . CYS A 1 95 ? -12.140 1.073 5.850 1.00 90.00 95 CYS A C 1
ATOM 710 O O . CYS A 1 95 ? -12.667 0.271 6.615 1.00 90.00 95 CYS A O 1
ATOM 712 N N . GLU A 1 96 ? -10.928 0.884 5.344 1.00 91.56 96 GLU A N 1
ATOM 713 C CA . GLU A 1 96 ? -9.959 -0.050 5.904 1.00 91.56 96 GLU A CA 1
ATOM 714 C C . GLU A 1 96 ? -9.063 0.720 6.874 1.00 91.56 96 GLU A C 1
ATOM 716 O O . GLU A 1 96 ? -8.373 1.667 6.481 1.00 91.56 96 GLU A O 1
ATOM 721 N N . LEU A 1 97 ? -9.063 0.309 8.139 1.00 92.12 97 LEU A N 1
ATOM 722 C CA . LEU A 1 97 ? -8.235 0.897 9.188 1.00 92.12 97 LEU A CA 1
ATOM 723 C C . LEU A 1 97 ? -7.169 -0.094 9.637 1.00 92.12 97 LEU A C 1
ATOM 725 O O . LEU A 1 97 ? -7.343 -1.300 9.499 1.00 92.12 97 LEU A O 1
ATOM 729 N N . SER A 1 98 ? -6.064 0.408 10.180 1.00 92.12 98 SER A N 1
ATOM 730 C CA . SER A 1 98 ? -4.961 -0.414 10.674 1.00 92.12 98 SER A CA 1
ATOM 731 C C . SER A 1 98 ? -4.538 -0.005 12.080 1.00 92.12 98 SER A C 1
ATOM 733 O O . SER A 1 98 ? -4.410 1.182 12.365 1.00 92.12 98 SER A O 1
ATOM 735 N N . LEU A 1 99 ? -4.256 -0.980 12.950 1.00 91.31 99 LEU A N 1
ATOM 736 C CA . LEU A 1 99 ? -3.639 -0.721 14.263 1.00 91.31 99 LEU A CA 1
ATOM 737 C C . LEU A 1 99 ? -2.166 -0.301 14.152 1.00 91.31 99 LEU A C 1
ATOM 739 O O . LEU A 1 99 ? -1.637 0.363 15.040 1.00 91.31 99 LEU A O 1
ATOM 743 N N . ASN A 1 100 ? -1.499 -0.697 13.066 1.00 89.38 100 ASN A N 1
ATOM 744 C CA . ASN A 1 100 ? -0.124 -0.306 12.777 1.00 89.38 100 ASN A CA 1
ATOM 745 C C . ASN A 1 100 ? -0.087 0.752 11.682 1.00 89.38 100 ASN A C 1
ATOM 747 O O . ASN A 1 100 ? -0.869 0.698 10.731 1.00 89.38 100 ASN A O 1
ATOM 751 N N . ASP A 1 101 ? 0.884 1.649 11.786 1.00 89.19 101 ASP A N 1
ATOM 752 C CA . ASP A 1 101 ? 1.147 2.659 10.773 1.00 89.19 101 ASP A CA 1
ATOM 753 C C . ASP A 1 101 ? 1.461 1.999 9.417 1.00 89.19 101 ASP A C 1
ATOM 755 O O . ASP A 1 101 ? 2.460 1.277 9.322 1.00 89.19 101 ASP A O 1
ATOM 759 N N . PRO A 1 102 ? 0.647 2.221 8.367 1.00 85.75 102 PRO A N 1
ATOM 760 C CA . PRO A 1 102 ? 0.876 1.632 7.050 1.00 85.75 102 PRO A CA 1
ATOM 761 C C . PRO A 1 102 ? 2.163 2.145 6.390 1.00 85.75 102 PRO A C 1
ATOM 763 O O . PRO A 1 102 ? 2.674 1.500 5.478 1.00 85.75 102 PRO A O 1
ATOM 766 N N . LEU A 1 103 ? 2.701 3.278 6.855 1.00 85.88 103 LEU A N 1
ATOM 767 C CA . LEU A 1 103 ? 3.965 3.846 6.384 1.00 85.88 103 LEU A CA 1
ATOM 768 C C . LEU A 1 103 ? 5.168 3.413 7.243 1.00 85.88 103 LEU A C 1
ATOM 770 O O . LEU A 1 103 ? 6.300 3.818 6.975 1.00 85.88 103 LEU A O 1
ATOM 774 N N . GLY A 1 104 ? 4.934 2.618 8.291 1.00 84.94 104 GLY A N 1
ATOM 775 C CA . GLY A 1 104 ? 5.951 2.129 9.217 1.00 84.94 104 GLY A CA 1
ATOM 776 C C . GLY A 1 104 ? 6.391 0.687 8.950 1.00 84.94 104 GLY A C 1
ATOM 777 O O . GLY A 1 104 ? 5.793 -0.065 8.188 1.00 84.94 104 GLY A O 1
ATOM 778 N N . GLU A 1 105 ? 7.447 0.266 9.643 1.00 79.00 105 GLU A N 1
ATOM 779 C CA . GLU A 1 105 ? 8.081 -1.055 9.491 1.00 79.00 105 GLU A CA 1
ATOM 780 C C . GLU A 1 105 ? 7.165 -2.211 9.930 1.00 79.00 105 GLU A C 1
ATOM 782 O O . GLU A 1 105 ? 7.304 -3.338 9.462 1.00 79.00 105 GLU A O 1
ATOM 787 N N . LYS A 1 106 ? 6.215 -1.929 10.831 1.00 74.31 106 LYS A N 1
ATOM 788 C CA . LYS A 1 106 ? 5.243 -2.903 11.351 1.00 74.31 106 LYS A CA 1
ATOM 789 C C . LYS A 1 106 ? 3.943 -2.965 10.543 1.00 74.31 106 LYS A C 1
ATOM 791 O O . LYS A 1 106 ? 2.996 -3.607 10.999 1.00 74.31 106 LYS A O 1
ATOM 796 N N . ALA A 1 107 ? 3.871 -2.313 9.381 1.00 73.94 107 ALA A N 1
ATOM 797 C CA . ALA A 1 107 ? 2.715 -2.414 8.502 1.00 73.94 107 ALA A CA 1
ATOM 798 C C . ALA A 1 107 ? 2.470 -3.891 8.151 1.00 73.94 107 ALA A C 1
ATOM 800 O O . ALA A 1 107 ? 3.291 -4.550 7.517 1.00 73.94 107 ALA A O 1
ATOM 801 N N . SER A 1 108 ? 1.351 -4.436 8.619 1.00 76.50 108 SER A N 1
ATOM 802 C CA . SER A 1 108 ? 0.975 -5.824 8.387 1.00 76.50 108 SER A CA 1
ATOM 803 C C . SER A 1 108 ? -0.488 -5.869 8.006 1.00 76.50 108 SER A C 1
ATOM 805 O O . SER A 1 108 ? -1.318 -5.246 8.664 1.00 76.50 108 SER A O 1
ATOM 807 N N . ASP A 1 109 ? -0.836 -6.672 7.003 1.00 75.38 109 ASP A N 1
ATOM 808 C CA . ASP A 1 109 ? -2.245 -6.864 6.660 1.00 75.38 109 ASP A CA 1
ATOM 809 C C . ASP A 1 109 ? -3.051 -7.484 7.817 1.00 75.38 109 ASP A C 1
ATOM 811 O O . ASP A 1 109 ? -4.274 -7.350 7.873 1.00 75.38 109 ASP A O 1
ATOM 815 N N . HIS A 1 110 ? -2.362 -8.088 8.792 1.00 80.62 110 HIS A N 1
ATOM 816 C CA . HIS A 1 110 ? -2.935 -8.622 10.023 1.00 80.62 110 HIS A CA 1
ATOM 817 C C . HIS A 1 110 ? -3.449 -7.571 11.004 1.00 80.62 110 HIS A C 1
ATOM 819 O O . HIS A 1 110 ? -4.240 -7.921 11.879 1.00 80.62 110 HIS A O 1
ATOM 825 N N . SER A 1 111 ? -3.013 -6.314 10.902 1.00 85.81 111 SER A N 1
ATOM 826 C CA . SER A 1 111 ? -3.534 -5.225 11.734 1.00 85.81 111 SER A CA 1
ATOM 827 C C . SER A 1 111 ? -4.717 -4.499 11.104 1.00 85.81 111 SER A C 1
ATOM 829 O O . SER A 1 111 ? -5.182 -3.530 11.696 1.00 85.81 111 SER A O 1
ATOM 831 N N . ILE A 1 112 ? -5.174 -4.946 9.928 1.00 90.06 112 ILE A N 1
ATOM 832 C CA . ILE A 1 112 ? -6.243 -4.298 9.169 1.00 90.06 112 ILE A CA 1
ATOM 833 C C . ILE A 1 112 ? -7.609 -4.826 9.588 1.00 90.06 112 ILE A C 1
ATOM 835 O O . ILE A 1 112 ? -7.814 -6.038 9.662 1.00 90.06 112 ILE A O 1
ATOM 839 N N . PHE A 1 113 ? -8.553 -3.910 9.761 1.00 92.06 113 PHE A N 1
ATOM 840 C CA . PHE A 1 113 ? -9.957 -4.191 10.019 1.00 92.06 113 PHE A CA 1
ATOM 841 C C . PHE A 1 113 ? -10.865 -3.283 9.190 1.00 92.06 113 PHE A C 1
ATOM 843 O O . PHE A 1 113 ? -10.476 -2.189 8.773 1.00 92.06 113 PHE A O 1
ATOM 850 N N . ASP A 1 114 ? -12.079 -3.764 8.944 1.00 93.00 114 ASP A N 1
ATOM 851 C CA . ASP A 1 114 ? -13.078 -3.082 8.133 1.00 93.00 114 ASP A CA 1
ATOM 852 C C . ASP A 1 114 ? -13.945 -2.209 9.046 1.00 93.00 114 ASP A C 1
ATOM 854 O O . ASP A 1 114 ? -14.518 -2.685 10.028 1.00 93.00 114 ASP A O 1
ATOM 858 N N . ALA A 1 115 ? -14.056 -0.926 8.725 1.00 92.69 115 ALA A N 1
ATOM 859 C CA . ALA A 1 115 ? -14.751 0.061 9.533 1.00 92.69 115 ALA A CA 1
ATOM 860 C C . ALA A 1 115 ? -15.882 0.738 8.755 1.00 92.69 115 ALA A C 1
ATOM 862 O O . ALA A 1 115 ? -15.727 1.123 7.596 1.00 92.69 115 ALA A O 1
ATOM 863 N N . HIS A 1 116 ? -17.014 0.923 9.427 1.00 92.69 116 HIS A N 1
ATOM 864 C CA . HIS A 1 116 ? -18.109 1.770 8.984 1.00 92.69 116 HIS A CA 1
ATOM 865 C C . HIS A 1 116 ? -18.197 3.011 9.877 1.00 92.69 116 HIS A C 1
ATOM 867 O O . HIS A 1 116 ? -18.390 2.889 11.086 1.00 92.69 116 HIS A O 1
ATOM 873 N N . ILE A 1 117 ? -18.076 4.202 9.293 1.00 89.44 117 ILE A N 1
ATOM 874 C CA . ILE A 1 117 ? -18.146 5.477 10.015 1.00 89.44 117 ILE A CA 1
ATOM 875 C C . ILE A 1 117 ? -19.610 5.892 10.148 1.00 89.44 117 ILE A C 1
ATOM 877 O O . ILE A 1 117 ? -20.301 6.092 9.146 1.00 89.44 117 ILE A O 1
ATOM 881 N N . VAL A 1 118 ? -20.097 5.964 11.387 1.00 84.69 118 VAL A N 1
ATOM 882 C CA . VAL A 1 118 ? -21.514 6.204 11.688 1.00 84.69 118 VAL A CA 1
ATOM 883 C C . VAL A 1 118 ? -21.877 7.681 11.511 1.00 84.69 118 VAL A C 1
ATOM 885 O O . VAL A 1 118 ? -22.884 7.963 10.868 1.00 84.69 118 VAL A O 1
ATOM 888 N N . ASP A 1 119 ? -21.027 8.608 11.962 1.00 68.06 119 ASP A N 1
ATOM 889 C CA . ASP A 1 119 ? -21.394 10.031 12.092 1.00 68.06 119 ASP A CA 1
ATOM 890 C C . ASP A 1 119 ? -20.838 10.968 11.012 1.00 68.06 119 ASP A C 1
ATOM 892 O O . ASP A 1 119 ? -20.762 12.176 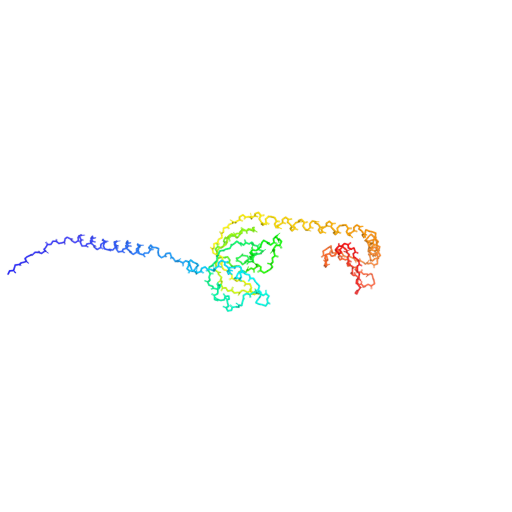11.206 1.00 68.06 119 ASP A O 1
ATOM 896 N N . GLY A 1 120 ? -20.476 10.45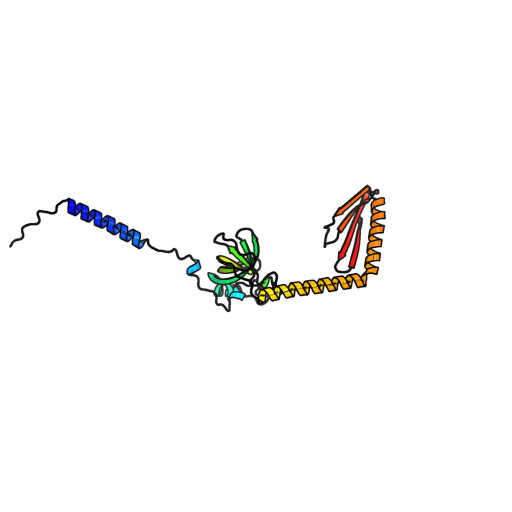0 9.834 1.00 60.50 120 GLY A N 1
ATOM 897 C CA . GLY A 1 120 ? -20.122 11.269 8.658 1.00 60.50 120 GLY A CA 1
ATOM 898 C C . GLY A 1 120 ? -18.908 12.200 8.819 1.00 60.50 120 GLY A C 1
ATOM 899 O O . GLY A 1 120 ? -18.519 12.866 7.863 1.00 60.50 120 GLY A O 1
ATOM 900 N N . GLU A 1 121 ? -18.294 12.242 9.997 1.00 64.00 121 GLU A N 1
ATOM 901 C CA . GLU A 1 121 ? -17.056 12.954 10.254 1.00 64.00 121 GLU A CA 1
ATOM 902 C C . GLU A 1 121 ? -15.882 12.257 9.551 1.00 64.00 121 GLU A C 1
ATOM 904 O O . GLU A 1 121 ? -15.747 11.030 9.550 1.00 64.00 121 GLU A O 1
ATOM 909 N N . THR A 1 122 ? -14.990 13.051 8.968 1.00 66.88 122 THR A N 1
ATOM 910 C CA . THR A 1 122 ? -13.762 12.571 8.328 1.00 66.88 122 THR A CA 1
ATOM 911 C C . THR A 1 122 ? -12.743 12.100 9.360 1.00 66.88 122 THR A C 1
ATOM 913 O O . THR A 1 122 ? -12.325 12.871 10.224 1.00 66.88 122 THR A O 1
ATOM 916 N N . LEU A 1 123 ? -12.305 10.845 9.225 1.00 76.88 123 LEU A N 1
ATOM 917 C CA . LEU A 1 123 ? -11.114 10.330 9.899 1.00 76.88 123 LEU A CA 1
ATOM 918 C C . LEU A 1 123 ? -9.900 11.203 9.563 1.00 76.88 123 LEU A C 1
ATOM 920 O O . LEU A 1 123 ? -9.769 11.674 8.434 1.00 76.88 123 LEU A O 1
ATOM 924 N N . SER A 1 124 ? -8.989 11.378 10.524 1.00 77.75 124 SER A N 1
ATOM 925 C CA . SER A 1 124 ? -7.669 11.932 10.213 1.00 77.75 124 SER A CA 1
ATOM 926 C C . SER A 1 124 ? -6.943 10.998 9.249 1.00 77.75 124 SER A C 1
ATOM 928 O O . SER A 1 124 ? -6.842 9.799 9.520 1.00 77.75 124 SER A O 1
ATOM 930 N N . ASP A 1 125 ? -6.385 11.559 8.176 1.00 72.62 125 ASP A N 1
ATOM 931 C CA . ASP A 1 125 ? -5.578 10.822 7.198 1.00 72.62 125 ASP A CA 1
ATOM 932 C C . ASP A 1 125 ? -4.300 10.226 7.820 1.00 72.62 125 ASP A C 1
ATOM 934 O O . ASP A 1 125 ? -3.702 9.310 7.256 1.00 72.62 125 ASP A O 1
ATOM 938 N N . GLU A 1 126 ? -3.868 10.725 8.986 1.00 79.88 126 GLU A N 1
ATOM 939 C CA . GLU A 1 126 ? -2.657 10.251 9.658 1.00 79.88 126 GLU A CA 1
ATOM 940 C C . GLU A 1 126 ? -2.950 9.219 10.746 1.00 79.88 126 GLU A C 1
ATOM 942 O O . GLU A 1 126 ? -2.608 8.049 10.599 1.00 79.88 126 GLU A O 1
ATOM 947 N N . LYS A 1 127 ? -3.541 9.637 11.866 1.00 91.19 127 LYS A N 1
ATOM 948 C CA . LYS A 1 127 ? -3.804 8.772 13.019 1.00 91.19 127 LYS A CA 1
ATOM 949 C C . LYS A 1 127 ? -4.964 9.335 13.823 1.00 91.19 127 LYS A C 1
ATOM 951 O O . LYS A 1 127 ? -5.040 10.541 14.058 1.00 91.19 127 LYS A O 1
ATOM 956 N N . SER A 1 128 ? -5.848 8.454 14.270 1.00 92.75 128 SER A N 1
ATOM 957 C CA . SER A 1 128 ? -7.006 8.813 15.087 1.00 92.75 128 SER A CA 1
ATOM 958 C C . SER A 1 128 ? -7.117 7.888 16.292 1.00 92.75 128 SER A C 1
ATOM 960 O O . SER A 1 128 ? -6.866 6.687 16.191 1.00 92.75 128 SER A O 1
ATOM 962 N N . LEU A 1 129 ? -7.507 8.442 17.435 1.00 93.19 129 LEU A N 1
ATOM 963 C CA . LEU A 1 129 ? -8.090 7.678 18.527 1.00 93.19 129 LEU A CA 1
ATOM 964 C C . LEU A 1 129 ? -9.556 7.435 18.173 1.00 93.19 129 LEU A C 1
ATOM 966 O O . LEU A 1 129 ? -10.331 8.380 18.075 1.00 93.19 129 LEU A O 1
ATOM 970 N N . ILE A 1 130 ? -9.930 6.181 17.962 1.00 92.69 130 ILE A N 1
ATOM 971 C CA . ILE A 1 130 ? -11.286 5.790 17.577 1.00 92.69 130 ILE A CA 1
ATOM 972 C C . ILE A 1 130 ? -11.967 5.060 18.727 1.00 92.69 130 ILE A C 1
ATOM 974 O O . ILE A 1 130 ? -11.325 4.294 19.452 1.00 92.69 130 ILE A O 1
ATOM 978 N N . LYS A 1 131 ? -13.276 5.267 18.866 1.00 93.38 131 LYS A N 1
ATOM 979 C CA . LYS A 1 131 ? -14.157 4.401 19.648 1.00 93.38 131 LYS A CA 1
ATOM 980 C C . LYS A 1 131 ? -15.215 3.801 18.745 1.00 93.38 131 LYS A C 1
ATOM 982 O O . LYS A 1 131 ? -15.771 4.472 17.871 1.00 93.38 131 LYS A O 1
ATOM 987 N N . GLY A 1 132 ? -15.472 2.523 18.959 1.00 93.69 132 GLY A N 1
ATOM 988 C CA . GLY A 1 132 ? -16.360 1.777 18.094 1.00 93.69 132 GLY A CA 1
ATOM 989 C C . GLY A 1 132 ? -16.972 0.558 18.751 1.00 93.69 132 GLY A C 1
ATOM 990 O O . GLY A 1 132 ? -16.670 0.215 19.892 1.00 93.69 132 GLY A O 1
ATOM 991 N N . LEU A 1 133 ? -17.847 -0.093 17.994 1.00 94.94 133 LEU A N 1
ATOM 992 C CA . LEU A 1 133 ? -18.485 -1.356 18.333 1.00 94.94 133 LEU A CA 1
ATOM 993 C C . LEU A 1 133 ? -17.986 -2.436 17.375 1.00 94.94 133 LEU A C 1
ATOM 995 O O . LEU A 1 133 ? -17.947 -2.215 16.164 1.00 94.94 133 LEU A O 1
ATOM 999 N N . ILE A 1 134 ? -17.625 -3.605 17.899 1.00 94.56 134 ILE A N 1
ATOM 1000 C CA . ILE A 1 134 ? -17.274 -4.760 17.070 1.00 94.56 134 ILE A CA 1
ATOM 1001 C C . ILE A 1 134 ? -18.562 -5.479 16.668 1.00 94.56 134 ILE A C 1
ATOM 1003 O O . ILE A 1 134 ? -19.209 -6.124 17.490 1.00 94.56 134 ILE A O 1
ATOM 1007 N N . ASN A 1 135 ? -18.934 -5.389 15.394 1.00 93.25 135 ASN A N 1
ATOM 1008 C CA . ASN A 1 135 ? -20.186 -5.953 14.885 1.00 93.25 135 ASN A CA 1
ATOM 1009 C C . ASN A 1 135 ? -20.066 -7.444 14.559 1.00 93.25 135 ASN A C 1
ATOM 1011 O O . ASN A 1 135 ? -21.059 -8.165 14.590 1.00 93.25 135 ASN A O 1
ATOM 1015 N N . GLY A 1 136 ? -18.864 -7.901 14.209 1.00 91.56 136 GLY A N 1
ATOM 1016 C CA . GLY A 1 136 ? -18.636 -9.266 13.753 1.00 91.56 136 GLY A CA 1
ATOM 1017 C C . GLY A 1 136 ? -17.328 -9.403 12.980 1.00 91.56 136 GLY A C 1
ATOM 1018 O O . GLY A 1 136 ? -16.418 -8.580 13.120 1.00 91.56 136 GLY A O 1
ATOM 1019 N N . ARG A 1 137 ? -17.258 -10.422 12.121 1.00 87.75 137 ARG A N 1
ATOM 1020 C CA . ARG A 1 137 ? -16.200 -10.570 11.118 1.00 87.75 137 ARG A CA 1
ATOM 1021 C C . ARG A 1 137 ? -16.740 -10.259 9.725 1.00 87.75 137 ARG A C 1
ATOM 1023 O O . ARG A 1 137 ? -17.831 -10.686 9.359 1.00 87.75 137 ARG A O 1
ATOM 1030 N N . GLY A 1 138 ? -15.966 -9.489 8.975 1.00 79.62 138 GLY A N 1
ATOM 1031 C CA . GLY A 1 138 ? -16.195 -9.156 7.581 1.00 79.62 138 GLY A CA 1
ATOM 1032 C C . GLY A 1 138 ? -15.456 -10.097 6.633 1.00 79.62 138 GLY A C 1
ATOM 1033 O O . GLY A 1 138 ? -15.191 -11.266 6.928 1.00 79.62 138 GLY A O 1
ATOM 1034 N N . TRP A 1 139 ? -15.111 -9.571 5.461 1.00 74.44 139 TRP A N 1
ATOM 1035 C CA . TRP A 1 139 ? -14.409 -10.335 4.437 1.00 74.44 139 TRP A CA 1
ATOM 1036 C C . TRP A 1 139 ? -12.978 -10.673 4.888 1.00 74.44 139 TRP A C 1
ATOM 1038 O O . TRP A 1 139 ? -12.356 -9.937 5.652 1.00 74.44 139 TRP A O 1
ATOM 1048 N N . ASN A 1 140 ? -12.446 -11.816 4.444 1.00 77.00 140 ASN A N 1
ATOM 1049 C CA . ASN A 1 140 ? -11.125 -12.318 4.852 1.00 77.00 140 ASN A CA 1
ATOM 1050 C C . ASN A 1 140 ? -10.930 -12.437 6.380 1.00 77.00 140 ASN A C 1
ATOM 1052 O O . ASN A 1 140 ? -9.809 -12.310 6.869 1.00 77.00 140 ASN A O 1
ATOM 1056 N N . ASN A 1 141 ? -12.008 -12.676 7.137 1.00 79.44 141 ASN A N 1
ATOM 1057 C CA . ASN A 1 141 ? -12.012 -12.764 8.603 1.00 79.44 141 ASN A CA 1
ATOM 1058 C C . ASN A 1 141 ? -11.513 -11.501 9.328 1.00 79.44 141 ASN A C 1
ATOM 1060 O O . ASN A 1 141 ? -11.153 -11.574 10.506 1.00 79.44 141 ASN A O 1
ATOM 1064 N N . ARG A 1 142 ? -11.517 -10.341 8.663 1.00 86.75 142 ARG A N 1
ATOM 1065 C CA . ARG A 1 142 ? -11.229 -9.048 9.295 1.00 86.75 142 ARG A CA 1
ATOM 1066 C C . ARG A 1 142 ? -12.323 -8.692 10.292 1.00 86.75 142 ARG A C 1
ATOM 1068 O O . ARG A 1 142 ? -13.479 -9.052 10.088 1.00 86.75 142 ARG A O 1
ATOM 1075 N N . ALA A 1 143 ? -11.980 -7.988 11.365 1.00 90.50 143 ALA A N 1
ATOM 1076 C CA . ALA A 1 143 ? -13.003 -7.442 12.249 1.00 90.50 143 ALA A CA 1
ATOM 1077 C C . ALA A 1 143 ? -13.840 -6.414 11.480 1.00 90.50 143 ALA A C 1
ATOM 1079 O O . ALA A 1 143 ? -13.280 -5.586 10.765 1.00 90.50 143 ALA A O 1
ATOM 1080 N N . LEU A 1 144 ? -15.162 -6.483 11.620 1.00 93.50 144 LEU A N 1
ATOM 1081 C CA . LEU A 1 144 ? -16.084 -5.486 11.093 1.00 93.50 144 LEU A CA 1
ATOM 1082 C C . LEU A 1 144 ? -16.561 -4.613 12.249 1.00 93.50 144 LEU A C 1
ATOM 1084 O O . LEU A 1 144 ? -17.192 -5.115 13.182 1.00 93.50 144 LEU A O 1
ATOM 1088 N N . VAL A 1 145 ? -16.284 -3.314 12.182 1.00 94.12 145 VAL A N 1
ATOM 1089 C CA . VAL A 1 145 ? -16.561 -2.374 13.273 1.00 94.12 145 VAL A CA 1
ATOM 1090 C C . VAL A 1 145 ? -17.396 -1.182 12.824 1.00 94.12 145 VAL A C 1
ATOM 1092 O O . VAL A 1 145 ? -17.313 -0.748 11.677 1.00 94.12 145 VAL A O 1
ATOM 1095 N N . SER A 1 146 ? -18.175 -0.625 13.746 1.00 93.94 146 SER A N 1
ATOM 1096 C CA . SER A 1 146 ? -18.825 0.679 13.589 1.00 93.94 146 SER A CA 1
ATOM 1097 C C . SER A 1 146 ? -18.079 1.707 14.426 1.00 93.94 146 SER A C 1
ATOM 1099 O O . SER A 1 146 ? -17.927 1.498 15.626 1.00 93.94 146 SER A O 1
ATOM 1101 N N . ILE A 1 147 ? -17.626 2.803 13.820 1.00 92.75 147 ILE A N 1
ATOM 1102 C CA . ILE A 1 147 ? -16.952 3.905 14.518 1.00 92.75 147 ILE A CA 1
ATOM 1103 C C . ILE A 1 147 ? -17.961 5.023 14.743 1.00 92.75 147 ILE A C 1
ATOM 1105 O O . ILE A 1 147 ? -18.533 5.535 13.781 1.00 92.75 147 ILE A O 1
ATOM 1109 N N . TYR A 1 148 ? -18.170 5.379 16.006 1.00 89.81 148 TYR A N 1
ATOM 1110 C CA . TYR A 1 148 ? -19.132 6.405 16.425 1.00 89.81 148 TYR A CA 1
ATOM 1111 C C . TYR A 1 148 ? -18.467 7.587 17.142 1.00 89.81 148 TYR A C 1
ATOM 1113 O O . TYR A 1 148 ? -19.107 8.595 17.387 1.00 89.81 148 TYR A O 1
ATOM 1121 N N . GLN A 1 149 ? -17.185 7.485 17.502 1.00 89.44 149 GLN A N 1
ATOM 1122 C CA . GLN A 1 149 ? -16.418 8.627 17.996 1.00 89.44 149 GLN A CA 1
ATOM 1123 C C . GLN A 1 149 ? -14.986 8.535 17.484 1.00 89.44 149 GLN A C 1
ATOM 1125 O O . GLN A 1 149 ? -14.392 7.452 17.455 1.00 89.44 149 GLN A O 1
ATOM 1130 N N . GLN A 1 150 ? -14.416 9.680 17.127 1.00 89.56 150 GLN A N 1
ATOM 1131 C CA . GLN A 1 150 ? -13.030 9.780 16.706 1.00 89.56 150 GLN A CA 1
ATOM 1132 C C . GLN A 1 150 ? -12.412 11.109 17.125 1.00 89.56 150 GLN A C 1
ATOM 1134 O O . GLN A 1 150 ? -13.078 12.138 17.163 1.00 89.56 150 GLN A O 1
ATOM 1139 N N . GLU A 1 151 ? -11.119 11.076 17.413 1.00 89.94 151 GLU A N 1
ATOM 1140 C CA . GLU A 1 151 ? -10.325 12.254 17.737 1.00 89.94 151 GLU A CA 1
ATOM 1141 C C . GLU A 1 151 ? -8.973 12.146 17.017 1.00 89.94 151 GLU A C 1
ATOM 1143 O O . GLU A 1 151 ? -8.311 11.106 17.126 1.00 89.94 151 GLU A O 1
ATOM 1148 N N . PRO A 1 152 ? -8.528 13.178 16.274 1.00 90.19 152 PRO A N 1
ATOM 1149 C CA . PRO A 1 152 ? -7.194 13.187 15.687 1.00 90.19 152 PRO A CA 1
ATOM 1150 C C . PRO A 1 152 ? -6.122 12.979 16.761 1.00 90.19 152 PRO A C 1
ATOM 1152 O O . PRO A 1 152 ? -6.154 13.599 17.823 1.00 90.19 152 PRO A O 1
ATOM 1155 N N . ALA A 1 153 ? -5.149 12.121 16.475 1.00 90.81 153 ALA A N 1
ATOM 1156 C CA . ALA A 1 153 ? -4.062 11.805 17.388 1.00 90.81 153 ALA A CA 1
ATOM 1157 C C . ALA A 1 153 ? -2.715 12.086 16.726 1.00 90.81 153 ALA A C 1
ATOM 1159 O O . ALA A 1 153 ? -2.475 11.699 15.586 1.00 90.81 153 ALA A O 1
ATOM 1160 N N . ALA A 1 154 ? -1.800 12.719 17.459 1.00 89.88 154 ALA A N 1
ATOM 1161 C CA . ALA A 1 154 ? -0.447 12.930 16.966 1.00 89.88 154 ALA A CA 1
ATOM 1162 C C . ALA A 1 154 ? 0.308 11.597 16.816 1.00 89.88 154 ALA A C 1
ATOM 1164 O O . ALA A 1 154 ? 0.145 10.657 17.608 1.00 89.88 154 ALA A O 1
ATOM 1165 N N . LEU A 1 155 ? 1.192 11.536 15.820 1.00 88.62 155 LEU A N 1
ATOM 1166 C CA . LEU A 1 155 ? 2.157 10.450 15.695 1.00 88.62 155 LEU A CA 1
ATOM 1167 C C . LEU A 1 155 ? 3.080 10.424 16.916 1.00 88.62 155 LEU A C 1
ATOM 1169 O O . LEU A 1 155 ? 3.552 11.454 17.398 1.00 88.62 155 LEU A O 1
ATOM 1173 N N . THR A 1 156 ? 3.360 9.227 17.419 1.00 89.62 156 THR A N 1
ATOM 1174 C CA . THR A 1 156 ? 4.316 9.058 18.513 1.00 89.62 156 THR A CA 1
ATOM 1175 C C . THR A 1 156 ? 5.748 9.083 17.980 1.00 89.62 156 THR A C 1
ATOM 1177 O O . THR A 1 156 ? 6.009 8.772 16.820 1.00 89.62 156 THR A O 1
ATOM 1180 N N . GLN A 1 157 ? 6.724 9.327 18.859 1.00 89.88 157 GLN A N 1
ATOM 1181 C CA . GLN A 1 157 ? 8.147 9.160 18.524 1.00 89.88 157 GLN A CA 1
ATOM 1182 C C . GLN A 1 157 ? 8.511 7.729 18.088 1.00 89.88 157 GLN A C 1
ATOM 1184 O O . GLN A 1 157 ? 9.549 7.499 17.470 1.00 89.88 157 GLN A O 1
ATOM 1189 N N . SER A 1 158 ? 7.698 6.731 18.445 1.00 87.75 158 SER A N 1
ATOM 1190 C CA . SER A 1 158 ? 7.863 5.367 17.938 1.00 87.75 158 SER A CA 1
ATOM 1191 C C . SER A 1 158 ? 7.416 5.259 16.479 1.00 87.75 158 SER A C 1
ATOM 1193 O O . SER A 1 158 ? 8.135 4.665 15.677 1.00 87.75 158 SER A O 1
ATOM 1195 N N . ASP A 1 159 ? 6.272 5.861 16.140 1.00 88.25 159 ASP A N 1
ATOM 1196 C CA . ASP A 1 159 ? 5.720 5.885 14.779 1.00 88.25 159 ASP A CA 1
ATOM 1197 C C . ASP A 1 159 ? 6.699 6.591 13.826 1.00 88.25 159 ASP A C 1
ATOM 1199 O O . ASP A 1 159 ? 7.117 6.016 12.821 1.00 88.25 159 ASP A O 1
ATOM 1203 N N . LEU A 1 160 ? 7.183 7.778 14.216 1.00 87.56 160 LEU A N 1
ATOM 1204 C CA . LEU A 1 160 ? 8.153 8.560 13.439 1.00 87.56 160 LEU A CA 1
ATOM 1205 C C . LEU A 1 160 ? 9.453 7.785 13.176 1.00 87.56 160 LEU A C 1
ATOM 1207 O O . LEU A 1 160 ? 9.859 7.635 12.026 1.00 87.56 160 LEU A O 1
ATOM 1211 N N . ARG A 1 161 ? 10.061 7.196 14.216 1.00 86.81 161 ARG A N 1
ATOM 1212 C CA . ARG A 1 161 ? 11.276 6.370 14.063 1.00 86.81 161 ARG A CA 1
ATOM 1213 C C . ARG A 1 161 ? 11.048 5.130 13.201 1.00 86.81 161 ARG A C 1
ATOM 1215 O O . ARG A 1 161 ? 11.982 4.645 12.564 1.00 86.81 161 ARG A O 1
ATOM 1222 N N . SER A 1 162 ? 9.839 4.567 13.212 1.00 87.56 162 SER A N 1
ATOM 1223 C CA . SER A 1 162 ? 9.500 3.428 12.358 1.00 87.56 162 SER A CA 1
ATOM 1224 C C . SER A 1 162 ? 9.423 3.842 10.889 1.00 87.56 162 SER A C 1
ATOM 1226 O O . SER A 1 162 ? 9.995 3.149 10.048 1.00 87.56 162 SER A O 1
ATOM 1228 N N . ARG A 1 163 ? 8.809 4.994 10.586 1.00 87.81 163 ARG A N 1
ATOM 1229 C CA . ARG A 1 163 ? 8.808 5.581 9.236 1.00 87.81 163 ARG A CA 1
ATOM 1230 C C . ARG A 1 163 ? 10.224 5.897 8.756 1.00 87.81 163 ARG A C 1
ATOM 1232 O O . ARG A 1 163 ? 10.594 5.503 7.654 1.00 87.81 163 ARG A O 1
ATOM 1239 N N . GLU A 1 164 ? 11.047 6.534 9.592 1.00 84.00 164 GLU A N 1
ATOM 1240 C CA . GLU A 1 164 ? 12.449 6.848 9.269 1.00 84.00 164 GLU A CA 1
ATOM 1241 C C . GLU A 1 164 ? 13.258 5.599 8.909 1.00 84.00 164 GLU A C 1
ATOM 1243 O O . GLU A 1 164 ? 14.027 5.623 7.951 1.00 84.00 164 GLU A O 1
ATOM 1248 N N . ARG A 1 165 ? 13.060 4.481 9.621 1.00 85.19 165 ARG A N 1
ATOM 1249 C CA . ARG A 1 165 ? 13.715 3.207 9.287 1.00 85.19 165 ARG A CA 1
ATOM 1250 C C . ARG A 1 165 ? 13.278 2.651 7.940 1.00 85.19 165 ARG A C 1
ATOM 1252 O O . ARG A 1 165 ? 14.130 2.178 7.192 1.00 85.19 165 ARG A O 1
ATOM 1259 N N . VAL A 1 166 ? 11.986 2.713 7.614 1.00 84.94 166 VAL A N 1
ATOM 1260 C CA . VAL A 1 166 ? 11.484 2.286 6.297 1.00 84.94 166 VAL A CA 1
ATOM 1261 C C . VAL A 1 166 ? 12.089 3.148 5.192 1.00 84.94 166 VAL A C 1
ATOM 1263 O O . VAL A 1 166 ? 12.605 2.607 4.216 1.00 84.94 166 VAL A O 1
ATOM 1266 N N . ILE A 1 167 ? 12.099 4.471 5.372 1.00 80.31 167 ILE A N 1
ATOM 1267 C CA . ILE A 1 167 ? 12.702 5.418 4.425 1.00 80.31 167 ILE A CA 1
ATOM 1268 C C . ILE A 1 167 ? 14.203 5.147 4.274 1.00 80.31 167 ILE A C 1
ATOM 1270 O O . ILE A 1 167 ? 14.693 5.026 3.154 1.00 80.31 167 ILE A O 1
ATOM 1274 N N . GLY A 1 168 ? 14.927 4.998 5.385 1.00 77.81 168 GLY A N 1
ATOM 1275 C CA . GLY A 1 168 ? 16.359 4.704 5.389 1.00 77.81 168 GLY A CA 1
ATOM 1276 C C . GLY A 1 168 ? 16.681 3.376 4.705 1.00 77.81 168 GLY A C 1
ATOM 1277 O O . GLY A 1 168 ? 17.586 3.315 3.880 1.00 77.81 168 GLY A O 1
ATOM 1278 N N . ARG A 1 169 ? 15.897 2.322 4.961 1.00 78.06 169 ARG A N 1
ATOM 1279 C CA . ARG A 1 169 ? 16.042 1.028 4.280 1.00 78.06 169 ARG A CA 1
ATOM 1280 C C . ARG A 1 169 ? 15.767 1.139 2.781 1.00 78.06 169 ARG A C 1
ATOM 1282 O O . ARG A 1 169 ? 16.505 0.557 1.995 1.00 78.06 169 ARG A O 1
ATOM 1289 N N . ALA A 1 170 ? 14.738 1.885 2.382 1.00 76.75 170 ALA A N 1
ATOM 1290 C CA . ALA A 1 170 ? 14.432 2.121 0.973 1.00 76.75 170 ALA A CA 1
ATOM 1291 C C . ALA A 1 170 ? 15.532 2.933 0.268 1.00 76.75 170 ALA A C 1
ATOM 1293 O O . ALA A 1 170 ? 15.813 2.688 -0.904 1.00 76.75 170 ALA A O 1
ATOM 1294 N N . ALA A 1 171 ? 16.168 3.875 0.971 1.00 75.44 171 ALA A N 1
ATOM 1295 C CA . ALA A 1 171 ? 17.327 4.606 0.467 1.00 75.44 171 ALA A CA 1
ATOM 1296 C C . ALA A 1 171 ? 18.536 3.674 0.283 1.00 75.44 171 ALA A C 1
ATOM 1298 O O . ALA A 1 171 ? 19.099 3.637 -0.803 1.00 75.44 171 ALA A O 1
ATOM 1299 N N . ILE A 1 172 ? 18.853 2.842 1.282 1.00 74.00 172 ILE A N 1
ATOM 1300 C CA . ILE A 1 172 ? 19.930 1.840 1.192 1.00 74.00 172 ILE A CA 1
ATOM 1301 C C . ILE A 1 172 ? 19.685 0.869 0.033 1.00 74.00 172 ILE A C 1
ATOM 1303 O O . ILE A 1 172 ? 20.602 0.591 -0.733 1.00 74.00 172 ILE A O 1
ATOM 1307 N N . GLU A 1 173 ? 18.458 0.366 -0.126 1.00 79.88 173 GLU A N 1
ATOM 1308 C CA . GLU A 1 173 ? 18.112 -0.521 -1.240 1.00 79.88 173 GLU A CA 1
ATOM 1309 C C . GLU A 1 173 ? 18.283 0.189 -2.587 1.00 79.88 173 GLU A C 1
ATOM 1311 O O . GLU A 1 173 ? 18.846 -0.378 -3.516 1.00 79.88 173 GLU A O 1
ATOM 1316 N N . ARG A 1 174 ? 17.854 1.452 -2.700 1.00 75.88 174 ARG A N 1
ATOM 1317 C CA . ARG A 1 174 ? 18.050 2.248 -3.918 1.00 75.88 174 ARG A CA 1
ATOM 1318 C C . ARG A 1 174 ? 19.533 2.409 -4.250 1.00 75.88 174 ARG A C 1
ATOM 1320 O O . ARG A 1 174 ? 19.908 2.194 -5.400 1.00 75.88 174 ARG A O 1
ATOM 1327 N N . ASP A 1 175 ? 20.349 2.761 -3.264 1.00 77.62 175 ASP A N 1
ATOM 1328 C CA . ASP A 1 175 ? 21.790 2.959 -3.439 1.00 77.62 175 ASP A CA 1
ATOM 1329 C C . ASP A 1 175 ? 22.483 1.637 -3.795 1.00 77.62 175 ASP A C 1
ATOM 1331 O O . ASP A 1 175 ? 23.339 1.589 -4.679 1.00 77.62 175 ASP A O 1
ATOM 1335 N N . TYR A 1 176 ? 22.053 0.531 -3.185 1.00 73.50 176 TYR A N 1
ATOM 1336 C CA . TYR A 1 176 ? 22.523 -0.809 -3.517 1.00 73.50 176 TYR A CA 1
ATOM 1337 C C . TYR A 1 176 ? 22.156 -1.208 -4.954 1.00 73.50 176 TYR A C 1
ATOM 1339 O O . TYR A 1 176 ? 23.012 -1.678 -5.702 1.00 73.50 176 TYR A O 1
ATOM 1347 N N . GLN A 1 177 ? 20.915 -0.961 -5.384 1.00 76.94 177 GLN A N 1
ATOM 1348 C CA . GLN A 1 177 ? 20.481 -1.202 -6.764 1.00 76.94 177 GLN A CA 1
ATOM 1349 C C . GLN A 1 177 ? 21.229 -0.313 -7.766 1.00 76.94 177 GLN A C 1
ATOM 1351 O O . GLN A 1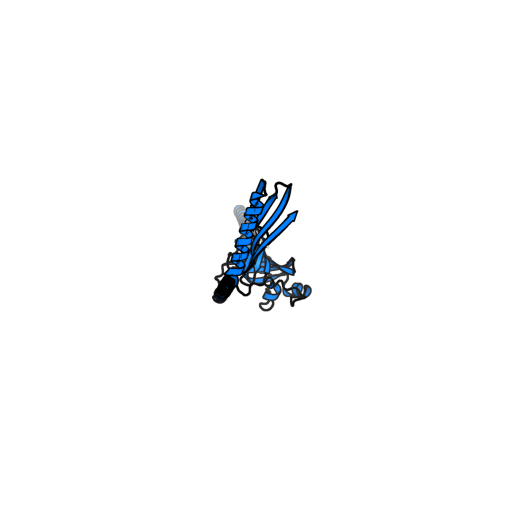 177 ? 21.529 -0.770 -8.867 1.00 76.94 177 GLN A O 1
ATOM 1356 N N . ALA A 1 178 ? 21.561 0.929 -7.402 1.00 79.06 178 ALA A N 1
ATOM 1357 C CA . ALA A 1 178 ? 22.383 1.814 -8.226 1.00 79.06 178 ALA A CA 1
ATOM 1358 C C . ALA A 1 178 ? 23.810 1.265 -8.381 1.00 79.06 178 ALA A C 1
ATOM 1360 O O . ALA A 1 178 ? 24.270 1.083 -9.504 1.00 79.06 178 ALA A O 1
ATOM 1361 N N . MET A 1 179 ? 24.458 0.863 -7.285 1.00 80.19 179 MET A N 1
ATOM 1362 C CA . MET A 1 179 ? 25.775 0.218 -7.328 1.00 80.19 179 MET A CA 1
ATOM 1363 C C . MET A 1 179 ? 25.763 -1.070 -8.170 1.00 80.19 179 MET A C 1
ATOM 1365 O O . MET A 1 179 ? 26.701 -1.348 -8.915 1.00 80.19 179 MET A O 1
ATOM 1369 N N . LEU A 1 180 ? 24.692 -1.863 -8.081 1.00 80.62 180 LEU A N 1
ATOM 1370 C CA . LEU A 1 180 ? 24.514 -3.062 -8.899 1.00 80.62 180 LEU A CA 1
ATOM 1371 C C . LEU A 1 180 ? 24.238 -2.769 -10.384 1.00 80.62 180 LEU A C 1
ATOM 1373 O O . LEU A 1 180 ? 24.435 -3.655 -11.218 1.00 80.62 180 LEU A O 1
ATOM 1377 N N . ARG A 1 181 ? 23.728 -1.580 -10.723 1.00 82.44 181 ARG A N 1
ATOM 1378 C CA . ARG A 1 181 ? 23.607 -1.117 -12.115 1.00 82.44 181 ARG A CA 1
ATOM 1379 C C . ARG A 1 181 ? 24.959 -0.672 -12.641 1.00 82.44 181 ARG A C 1
ATOM 1381 O O . ARG A 1 181 ? 25.308 -1.066 -13.749 1.00 82.44 181 ARG A O 1
ATOM 1388 N N . ASP A 1 182 ? 25.714 0.067 -11.833 1.00 83.88 182 ASP A N 1
ATOM 1389 C CA . ASP A 1 182 ? 27.062 0.527 -12.168 1.00 83.88 182 ASP A CA 1
ATOM 1390 C C . ASP A 1 182 ? 28.008 -0.658 -12.392 1.00 83.88 182 ASP A C 1
ATOM 1392 O O . ASP A 1 182 ? 28.749 -0.685 -13.372 1.00 83.88 182 ASP A O 1
ATOM 1396 N N . SER A 1 183 ? 27.927 -1.703 -11.560 1.00 84.50 183 SER A N 1
ATOM 1397 C CA . SER A 1 183 ? 28.737 -2.918 -11.742 1.00 84.50 183 SER A CA 1
ATOM 1398 C C . SER A 1 183 ? 28.403 -3.701 -13.016 1.00 84.50 183 SER A C 1
ATOM 1400 O O . SER A 1 183 ? 29.222 -4.489 -13.481 1.00 84.50 183 SER A O 1
ATOM 1402 N N . ARG A 1 184 ? 27.220 -3.468 -13.596 1.00 86.88 184 ARG A N 1
ATOM 1403 C CA . ARG A 1 184 ? 26.766 -4.032 -14.874 1.00 86.88 184 ARG A CA 1
ATOM 1404 C C . ARG A 1 184 ? 26.705 -2.985 -15.981 1.00 86.88 184 ARG A C 1
ATOM 1406 O O . ARG A 1 184 ? 26.010 -3.202 -16.971 1.00 86.88 184 ARG A O 1
ATOM 1413 N N . SER A 1 185 ? 27.381 -1.848 -15.818 1.00 89.62 185 SER A N 1
ATOM 1414 C CA . SER A 1 185 ? 27.284 -0.722 -16.749 1.00 89.62 185 SER A CA 1
ATOM 1415 C C . SER A 1 185 ? 27.576 -1.154 -18.186 1.00 89.62 185 SER A C 1
ATOM 1417 O O . SER A 1 185 ? 26.787 -0.851 -19.075 1.00 89.62 185 SER A O 1
ATOM 1419 N N . ASP A 1 186 ? 28.635 -1.936 -18.400 1.00 91.69 186 ASP A N 1
ATOM 1420 C CA . ASP A 1 186 ? 29.034 -2.388 -19.737 1.00 91.69 186 ASP A CA 1
ATOM 1421 C C . ASP A 1 186 ? 28.025 -3.378 -20.345 1.00 91.69 186 ASP A C 1
ATOM 1423 O O . ASP A 1 186 ? 27.633 -3.230 -21.500 1.00 91.69 186 ASP A O 1
ATOM 1427 N N . GLU A 1 187 ? 27.539 -4.351 -19.562 1.00 91.06 187 GLU A N 1
ATOM 1428 C CA . GLU A 1 187 ? 26.503 -5.305 -20.002 1.00 91.06 187 GLU A CA 1
ATOM 1429 C C . GLU A 1 187 ? 25.194 -4.584 -20.358 1.00 91.06 187 GLU A 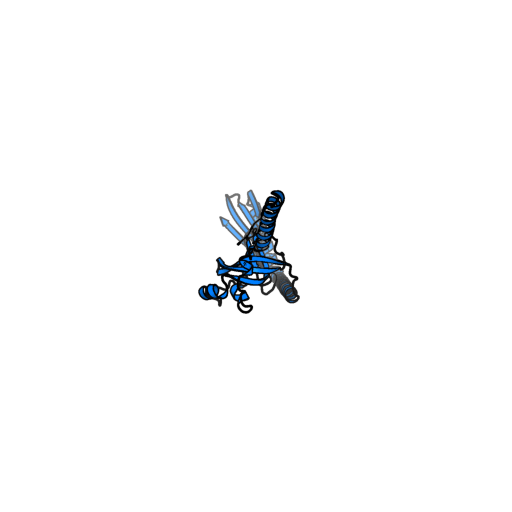C 1
ATOM 1431 O O . GLU A 1 187 ? 24.569 -4.857 -21.386 1.00 91.06 187 GLU A O 1
ATOM 1436 N N . ASN A 1 188 ? 24.785 -3.636 -19.512 1.00 93.00 188 ASN A N 1
ATOM 1437 C CA . ASN A 1 188 ? 23.587 -2.835 -19.716 1.00 93.00 188 ASN A CA 1
ATOM 1438 C C . ASN A 1 188 ? 23.741 -1.916 -20.933 1.00 93.00 188 ASN A C 1
ATOM 1440 O O . ASN A 1 188 ? 22.801 -1.800 -21.716 1.00 93.00 188 ASN A O 1
ATOM 1444 N N . ALA A 1 189 ? 24.906 -1.288 -21.114 1.00 93.75 189 ALA A N 1
ATOM 1445 C CA . ALA A 1 189 ? 25.210 -0.454 -22.273 1.00 93.75 189 ALA A CA 1
ATOM 1446 C C . ALA A 1 189 ? 25.139 -1.263 -23.572 1.00 93.75 189 ALA A C 1
ATOM 1448 O O . ALA A 1 189 ? 24.438 -0.851 -24.493 1.00 93.75 189 ALA A O 1
ATOM 1449 N N . ALA A 1 190 ? 25.751 -2.450 -23.603 1.00 94.69 190 ALA A N 1
ATOM 1450 C CA . ALA A 1 190 ? 25.694 -3.343 -24.756 1.00 94.69 190 ALA A CA 1
ATOM 1451 C C . ALA A 1 190 ? 24.253 -3.772 -25.088 1.00 94.69 190 ALA A C 1
ATOM 1453 O O . ALA A 1 190 ? 23.859 -3.798 -26.253 1.00 94.69 190 ALA A O 1
ATOM 1454 N N . MET A 1 191 ? 23.428 -4.073 -24.079 1.00 95.62 191 MET A N 1
ATOM 1455 C CA . MET A 1 191 ? 22.024 -4.431 -24.313 1.00 95.62 191 MET A CA 1
ATOM 1456 C C . MET A 1 191 ? 21.173 -3.232 -24.760 1.00 95.62 191 MET A C 1
ATOM 1458 O O . MET A 1 191 ? 20.261 -3.391 -25.572 1.00 95.62 191 MET A O 1
ATOM 1462 N N . MET A 1 192 ? 21.453 -2.030 -24.249 1.00 95.56 192 MET A N 1
ATOM 1463 C CA . MET A 1 192 ? 20.796 -0.799 -24.702 1.00 95.56 192 MET A CA 1
ATOM 1464 C C . MET A 1 192 ? 21.138 -0.490 -26.160 1.00 95.56 192 MET A C 1
ATOM 1466 O O . MET A 1 192 ? 20.227 -0.211 -26.937 1.00 95.56 192 MET A O 1
ATOM 1470 N N . GLU A 1 193 ? 22.410 -0.617 -26.536 1.00 96.94 193 GLU A N 1
ATOM 1471 C CA . GLU A 1 193 ? 22.872 -0.471 -27.917 1.00 96.94 193 GLU A CA 1
ATOM 1472 C C . GLU A 1 193 ? 22.191 -1.500 -28.829 1.00 96.94 193 GLU A C 1
ATOM 1474 O O . GLU A 1 193 ? 21.555 -1.129 -29.814 1.00 96.94 193 GLU A O 1
ATOM 1479 N N . TYR A 1 194 ? 22.181 -2.777 -28.434 1.00 95.50 194 TYR A N 1
ATOM 1480 C CA . TYR A 1 194 ? 21.475 -3.834 -29.164 1.00 95.50 194 TYR A CA 1
ATOM 1481 C C . TYR A 1 194 ? 19.970 -3.546 -29.339 1.00 95.50 194 TYR A C 1
ATOM 1483 O O . TYR A 1 194 ? 19.385 -3.822 -30.396 1.00 95.50 194 TYR A O 1
ATOM 1491 N N . ALA A 1 195 ? 19.322 -2.982 -28.315 1.00 96.56 195 ALA A N 1
ATOM 1492 C CA . ALA A 1 195 ? 17.917 -2.589 -28.371 1.00 96.56 195 ALA A CA 1
ATOM 1493 C C . ALA A 1 195 ? 17.678 -1.404 -29.322 1.00 96.56 195 ALA A C 1
ATOM 1495 O O . ALA A 1 195 ? 16.658 -1.376 -30.019 1.00 96.56 195 ALA A O 1
ATOM 1496 N N . ASP A 1 196 ? 18.597 -0.437 -29.362 1.00 96.38 196 ASP A N 1
ATOM 1497 C CA . ASP A 1 196 ? 18.541 0.730 -30.248 1.00 96.38 196 ASP A CA 1
ATOM 1498 C C . ASP A 1 196 ? 18.773 0.337 -31.713 1.00 96.38 196 ASP A C 1
ATOM 1500 O O . ASP A 1 196 ? 18.001 0.735 -32.591 1.00 96.38 196 ASP A O 1
ATOM 1504 N N . GLU A 1 197 ? 19.755 -0.526 -31.978 1.00 96.25 197 GLU A N 1
ATOM 1505 C CA . GLU A 1 197 ? 20.010 -1.082 -33.309 1.00 96.25 197 GLU A CA 1
ATOM 1506 C C . GLU A 1 197 ? 18.801 -1.863 -33.838 1.00 96.25 197 GLU A C 1
ATOM 1508 O O . GLU A 1 197 ? 18.350 -1.658 -34.973 1.00 96.25 197 GLU A O 1
ATOM 1513 N N . ASN A 1 198 ? 18.215 -2.735 -33.008 1.00 95.81 198 ASN A N 1
ATOM 1514 C CA . ASN A 1 198 ? 17.021 -3.474 -33.409 1.00 95.81 198 ASN A CA 1
ATOM 1515 C C . ASN A 1 198 ? 15.807 -2.568 -33.586 1.00 95.81 198 ASN A C 1
ATOM 1517 O O . ASN A 1 198 ? 15.020 -2.800 -34.507 1.00 95.81 198 ASN A O 1
ATOM 1521 N N . HIS A 1 199 ? 15.650 -1.530 -32.760 1.00 95.50 199 HIS A N 1
ATOM 1522 C CA . HIS A 1 199 ? 14.602 -0.536 -32.962 1.00 95.50 199 HIS A CA 1
ATOM 1523 C C . HIS A 1 199 ? 14.743 0.140 -34.330 1.00 95.50 199 HIS A C 1
ATOM 1525 O O . HIS A 1 199 ? 13.772 0.159 -35.089 1.00 95.50 199 HIS A O 1
ATOM 1531 N N . ALA A 1 200 ? 15.938 0.624 -34.681 1.00 95.62 200 ALA A N 1
ATOM 1532 C CA . ALA A 1 200 ? 16.194 1.259 -35.972 1.00 95.62 200 ALA A CA 1
ATOM 1533 C C . ALA A 1 200 ? 15.876 0.312 -37.144 1.00 95.62 200 ALA A C 1
ATOM 1535 O O . ALA A 1 200 ? 15.183 0.695 -38.094 1.00 95.62 200 ALA A O 1
ATOM 1536 N N . ARG A 1 201 ? 16.303 -0.955 -37.045 1.00 95.56 201 ARG A N 1
ATOM 1537 C CA . ARG A 1 201 ? 16.014 -1.994 -38.044 1.00 95.56 201 ARG A CA 1
ATOM 1538 C C . ARG A 1 201 ? 14.511 -2.254 -38.187 1.00 95.56 201 ARG A C 1
ATOM 1540 O O . ARG A 1 201 ? 13.987 -2.231 -39.302 1.00 95.56 201 ARG A O 1
ATOM 1547 N N . LEU A 1 202 ? 13.806 -2.491 -37.080 1.00 95.25 202 LEU A N 1
ATOM 1548 C CA . LEU A 1 202 ? 12.371 -2.785 -37.086 1.00 95.25 202 LEU A CA 1
ATOM 1549 C C . LEU A 1 202 ? 11.553 -1.583 -37.561 1.00 95.25 202 LEU A C 1
ATOM 1551 O O . LEU A 1 202 ? 10.631 -1.760 -38.357 1.00 95.25 202 LEU A O 1
ATOM 1555 N N . ALA A 1 203 ? 11.911 -0.364 -37.155 1.00 94.19 203 ALA A N 1
ATOM 1556 C CA . ALA A 1 203 ? 11.268 0.861 -37.617 1.00 94.19 203 ALA A CA 1
ATOM 1557 C C . ALA A 1 203 ? 11.406 1.036 -39.140 1.00 94.19 203 ALA A C 1
ATOM 1559 O O . ALA A 1 203 ? 10.408 1.286 -39.813 1.00 94.19 203 ALA A O 1
ATOM 1560 N N . ALA A 1 204 ? 12.594 0.804 -39.716 1.00 95.75 204 ALA A N 1
ATOM 1561 C CA . ALA A 1 204 ? 12.814 0.886 -41.166 1.00 95.75 204 ALA A CA 1
ATOM 1562 C C . ALA A 1 204 ? 12.014 -0.166 -41.968 1.00 95.75 204 ALA A C 1
ATOM 1564 O O . ALA A 1 204 ? 11.553 0.082 -43.094 1.00 95.75 204 ALA A O 1
ATOM 1565 N N . MET A 1 205 ? 11.823 -1.351 -41.383 1.00 94.75 205 MET A N 1
ATOM 1566 C CA . MET A 1 205 ? 11.032 -2.446 -41.955 1.00 94.75 205 MET A CA 1
ATOM 1567 C C . MET A 1 205 ? 9.519 -2.292 -41.730 1.00 94.75 205 MET A C 1
ATOM 1569 O O . MET A 1 205 ? 8.732 -3.033 -42.327 1.00 94.75 205 MET A O 1
ATOM 1573 N N . SER A 1 206 ? 9.102 -1.337 -40.899 1.00 94.62 206 SER A N 1
ATOM 1574 C CA . SER A 1 206 ? 7.704 -1.088 -40.551 1.00 94.62 206 SER A CA 1
ATOM 1575 C C . SER A 1 206 ? 7.065 -0.034 -41.445 1.00 94.62 206 SER A C 1
ATOM 1577 O O . SER A 1 206 ? 7.742 0.816 -42.019 1.00 94.62 206 SER A O 1
ATOM 1579 N N . HIS A 1 207 ? 5.742 -0.097 -41.586 1.00 94.00 207 HIS A N 1
ATOM 1580 C CA . HIS A 1 207 ? 4.963 1.047 -42.076 1.00 94.00 207 HIS A CA 1
ATOM 1581 C C . HIS A 1 207 ? 4.464 1.923 -40.924 1.00 94.00 207 HIS A C 1
ATOM 1583 O O . HIS A 1 207 ? 4.210 3.105 -41.122 1.00 94.00 207 HIS A O 1
ATOM 1589 N N . GLU A 1 208 ? 4.342 1.345 -39.729 1.00 93.06 208 GLU A N 1
ATOM 1590 C CA . GLU A 1 208 ? 3.903 2.020 -38.515 1.00 93.06 208 GLU A CA 1
ATOM 1591 C C . GLU A 1 208 ? 4.582 1.374 -37.304 1.00 93.06 208 GLU A C 1
ATOM 1593 O O . GLU A 1 208 ? 4.751 0.151 -37.252 1.00 93.06 208 GLU A O 1
ATOM 1598 N N . PHE A 1 209 ? 4.938 2.185 -36.310 1.00 94.00 209 PHE A N 1
ATOM 1599 C CA . PHE A 1 209 ? 5.260 1.691 -34.979 1.00 94.00 209 PHE A CA 1
ATOM 1600 C C . PHE A 1 209 ? 4.690 2.621 -33.907 1.00 94.00 209 PHE A C 1
ATOM 1602 O O . PHE A 1 209 ? 4.486 3.813 -34.136 1.00 94.00 209 PHE A O 1
ATOM 1609 N N . LYS A 1 210 ? 4.437 2.062 -32.724 1.00 95.12 210 LYS A N 1
ATOM 1610 C CA . LYS A 1 210 ? 3.887 2.764 -31.564 1.00 95.12 210 LYS A CA 1
ATOM 1611 C C . LYS A 1 210 ? 4.692 2.424 -30.320 1.00 95.12 210 LYS A C 1
ATOM 1613 O O . LYS A 1 210 ? 5.040 1.265 -30.102 1.00 95.12 210 LYS A O 1
ATOM 1618 N N . ILE A 1 211 ? 4.930 3.431 -29.487 1.00 94.94 211 ILE A N 1
ATOM 1619 C CA . ILE A 1 211 ? 5.607 3.279 -28.200 1.00 94.94 211 ILE A CA 1
ATOM 1620 C C . ILE A 1 211 ? 4.589 3.519 -27.085 1.00 94.94 211 ILE A C 1
ATOM 1622 O O . ILE A 1 211 ? 3.896 4.537 -27.080 1.00 94.94 211 ILE A O 1
ATOM 1626 N N . ASN A 1 212 ? 4.499 2.583 -26.144 1.00 94.38 212 ASN A N 1
ATOM 1627 C CA . ASN A 1 212 ? 3.816 2.765 -24.871 1.00 94.38 212 ASN A CA 1
ATOM 1628 C C . ASN A 1 212 ? 4.874 2.780 -23.751 1.00 94.38 212 ASN A C 1
ATOM 1630 O O . ASN A 1 212 ? 5.417 1.720 -23.435 1.00 94.38 212 ASN A O 1
ATOM 1634 N N . PRO A 1 213 ? 5.173 3.943 -23.145 1.00 89.19 213 PRO A N 1
ATOM 1635 C CA . PRO A 1 213 ? 6.185 4.035 -22.093 1.00 89.19 213 PRO A CA 1
ATOM 1636 C C . PRO A 1 213 ? 5.784 3.287 -20.811 1.00 89.19 213 PRO A C 1
ATOM 1638 O O . PRO A 1 213 ? 6.659 2.865 -20.065 1.00 89.19 213 PRO A O 1
ATOM 1641 N N . ASN A 1 214 ? 4.483 3.072 -20.585 1.00 86.62 214 ASN A N 1
ATOM 1642 C CA . ASN A 1 214 ? 3.932 2.397 -19.408 1.00 86.62 214 ASN A CA 1
ATOM 1643 C C . ASN A 1 214 ? 3.411 1.007 -19.788 1.00 86.62 214 ASN A C 1
ATOM 1645 O O . ASN A 1 214 ? 2.215 0.715 -19.711 1.00 86.62 214 ASN A O 1
ATOM 1649 N N . GLY A 1 215 ? 4.305 0.171 -20.298 1.00 80.06 215 GLY A N 1
ATOM 1650 C CA . GLY A 1 215 ? 3.999 -1.206 -20.640 1.00 80.06 215 GLY A CA 1
ATOM 1651 C C . GLY A 1 215 ? 3.903 -2.136 -19.419 1.00 80.06 215 GLY A C 1
ATOM 1652 O O . GLY A 1 215 ? 3.911 -1.705 -18.265 1.00 80.06 215 GLY A O 1
ATOM 1653 N N . ALA A 1 216 ? 3.789 -3.443 -19.661 1.00 80.50 216 ALA A N 1
ATOM 1654 C CA . ALA A 1 216 ? 3.701 -4.446 -18.610 1.00 80.50 216 ALA A CA 1
ATOM 1655 C C . ALA A 1 216 ? 4.999 -4.530 -17.789 1.00 80.50 216 ALA A C 1
ATOM 1657 O O . ALA A 1 216 ? 6.104 -4.374 -18.312 1.00 80.50 216 ALA A O 1
ATOM 1658 N N . ALA A 1 217 ? 4.852 -4.813 -16.491 1.00 77.75 217 ALA A N 1
ATOM 1659 C CA . ALA A 1 217 ? 5.963 -5.026 -15.558 1.00 77.75 217 ALA A CA 1
ATOM 1660 C C . ALA A 1 217 ? 7.004 -3.883 -15.522 1.00 77.75 217 ALA A C 1
ATOM 1662 O O . ALA A 1 217 ? 8.187 -4.133 -15.295 1.00 77.75 217 ALA A O 1
ATOM 1663 N N . GLY A 1 218 ? 6.575 -2.636 -15.756 1.00 80.44 218 GLY A N 1
ATOM 1664 C CA . GLY A 1 218 ? 7.451 -1.459 -15.708 1.00 80.44 218 GLY A CA 1
ATOM 1665 C C . GLY A 1 218 ? 8.392 -1.306 -16.909 1.00 80.44 218 GLY A C 1
ATOM 1666 O O . GLY A 1 218 ? 9.319 -0.504 -16.844 1.00 80.44 218 GLY A O 1
ATOM 1667 N N . LEU A 1 219 ? 8.174 -2.059 -17.992 1.00 91.94 219 LEU A N 1
ATOM 1668 C CA . LEU A 1 219 ? 8.928 -1.936 -19.242 1.00 91.94 219 LEU A CA 1
ATOM 1669 C C . LEU A 1 219 ? 8.166 -1.102 -20.270 1.00 91.94 219 LEU A C 1
ATOM 1671 O O . LEU A 1 219 ? 6.941 -1.152 -20.331 1.00 91.94 219 LEU A O 1
ATOM 1675 N N . ALA A 1 220 ? 8.884 -0.397 -21.140 1.00 95.00 220 ALA A N 1
ATOM 1676 C CA . ALA A 1 220 ? 8.287 0.266 -22.290 1.00 95.00 220 ALA A CA 1
ATOM 1677 C C . ALA A 1 220 ? 7.997 -0.755 -23.400 1.00 95.00 220 ALA A C 1
ATOM 1679 O O . ALA A 1 220 ? 8.838 -1.595 -23.724 1.00 95.00 220 ALA A O 1
ATOM 1680 N N . GLN A 1 221 ? 6.816 -0.665 -24.009 1.00 96.06 221 GLN A N 1
ATOM 1681 C CA . GLN A 1 221 ? 6.392 -1.513 -25.122 1.00 96.06 221 GLN A CA 1
ATOM 1682 C C . GLN A 1 221 ? 6.588 -0.793 -26.454 1.00 96.06 221 GLN A C 1
ATOM 1684 O O . GLN A 1 221 ? 6.102 0.319 -26.645 1.00 96.06 221 GLN A O 1
ATOM 1689 N N . TYR A 1 222 ? 7.220 -1.461 -27.406 1.00 96.19 222 TYR A N 1
ATOM 1690 C CA . TYR A 1 222 ? 7.433 -0.999 -28.768 1.00 96.19 222 TYR A CA 1
ATOM 1691 C C . TYR A 1 222 ? 6.712 -1.962 -29.702 1.00 96.19 222 TYR A C 1
ATOM 1693 O O . TYR A 1 222 ? 7.118 -3.109 -29.853 1.00 96.19 222 TYR A O 1
ATOM 1701 N N . SER A 1 223 ? 5.612 -1.516 -30.296 1.00 95.44 223 SER A N 1
ATOM 1702 C CA . SER A 1 223 ? 4.806 -2.316 -31.220 1.00 95.44 223 SER A CA 1
ATOM 1703 C C . SER A 1 223 ? 5.097 -1.898 -32.654 1.00 95.44 223 SER A C 1
ATOM 1705 O O . SER A 1 223 ? 4.970 -0.721 -32.983 1.00 95.44 223 SER A O 1
ATOM 1707 N N . TYR A 1 224 ? 5.440 -2.854 -33.507 1.00 96.94 224 TYR A N 1
ATOM 1708 C CA . TYR A 1 224 ? 5.809 -2.648 -34.902 1.00 96.94 224 TYR A CA 1
ATOM 1709 C C . TYR A 1 224 ? 4.837 -3.378 -35.816 1.00 96.94 224 TYR A C 1
ATOM 1711 O O . TYR A 1 224 ? 4.524 -4.555 -35.603 1.00 96.94 224 TYR A O 1
ATOM 1719 N N . ARG A 1 225 ? 4.395 -2.698 -36.874 1.00 95.50 225 ARG A N 1
ATOM 1720 C CA . ARG A 1 225 ? 3.642 -3.313 -37.961 1.00 95.50 225 ARG A CA 1
ATOM 1721 C C . ARG A 1 225 ? 4.522 -3.348 -39.205 1.00 95.50 225 ARG A C 1
ATOM 1723 O O . ARG A 1 225 ? 4.745 -2.334 -39.871 1.00 95.50 225 ARG A O 1
ATOM 1730 N N . LEU A 1 226 ? 5.053 -4.531 -39.498 1.00 94.50 226 LEU A N 1
ATOM 1731 C CA . LEU A 1 226 ? 6.025 -4.729 -40.566 1.00 94.50 226 LEU A CA 1
ATOM 1732 C C . LEU A 1 226 ? 5.361 -4.592 -41.946 1.00 94.50 226 LEU A C 1
ATOM 1734 O O . LEU A 1 226 ? 4.173 -4.870 -42.124 1.00 94.50 226 LEU A O 1
ATOM 1738 N N . LYS A 1 227 ? 6.128 -4.174 -42.959 1.00 93.00 227 LYS A N 1
ATOM 1739 C CA . LYS A 1 227 ? 5.649 -4.049 -44.354 1.00 93.00 227 LYS A CA 1
ATOM 1740 C C . LYS A 1 227 ? 5.193 -5.383 -44.958 1.00 93.00 227 LYS A C 1
ATOM 1742 O O . LYS A 1 227 ? 4.362 -5.390 -45.856 1.00 93.00 227 LYS A O 1
ATOM 1747 N N . ASN A 1 228 ? 5.696 -6.504 -44.439 1.00 91.00 228 ASN A N 1
ATOM 1748 C CA . ASN A 1 228 ? 5.276 -7.856 -44.823 1.00 91.00 228 ASN A CA 1
ATOM 1749 C C . ASN A 1 228 ? 3.983 -8.327 -44.120 1.00 91.00 228 ASN A C 1
ATOM 1751 O O . ASN A 1 228 ? 3.598 -9.481 -44.276 1.00 91.00 228 ASN A O 1
ATOM 1755 N N . GLY A 1 229 ? 3.333 -7.467 -43.329 1.00 89.56 229 GLY A N 1
ATOM 1756 C CA . GLY A 1 229 ? 2.080 -7.762 -42.632 1.00 89.56 229 GLY A CA 1
ATOM 1757 C C . GLY A 1 229 ? 2.231 -8.380 -41.238 1.00 89.56 229 GLY A C 1
ATOM 1758 O O . GLY A 1 229 ? 1.246 -8.385 -40.499 1.00 89.56 229 GLY A O 1
ATOM 1759 N N . LYS A 1 230 ? 3.432 -8.834 -40.848 1.00 93.06 230 LYS A N 1
ATOM 1760 C CA . LYS A 1 230 ? 3.703 -9.369 -39.502 1.00 93.06 230 LYS A CA 1
ATOM 1761 C C . LYS A 1 230 ? 3.666 -8.286 -38.425 1.00 93.06 230 LYS A C 1
ATOM 1763 O O . LYS A 1 230 ? 3.897 -7.102 -38.705 1.00 93.06 230 LYS A O 1
ATOM 1768 N N . ARG A 1 231 ? 3.423 -8.699 -37.179 1.00 93.06 231 ARG A N 1
ATOM 1769 C CA . ARG A 1 231 ? 3.504 -7.825 -36.006 1.00 93.06 231 ARG A CA 1
ATOM 1770 C C . ARG A 1 231 ? 4.639 -8.273 -35.098 1.00 93.06 231 ARG A C 1
ATOM 1772 O O . ARG A 1 231 ? 4.800 -9.453 -34.819 1.00 93.06 231 ARG A O 1
ATOM 1779 N N . THR A 1 232 ? 5.399 -7.311 -34.601 1.00 95.38 232 THR A N 1
ATOM 1780 C CA . THR A 1 232 ? 6.456 -7.563 -33.619 1.00 95.38 232 THR A CA 1
ATOM 1781 C C . THR A 1 232 ? 6.244 -6.629 -32.446 1.00 95.38 232 THR A C 1
ATOM 1783 O O . THR A 1 232 ? 6.017 -5.436 -32.639 1.00 95.38 232 THR A O 1
ATOM 1786 N N . THR A 1 233 ? 6.315 -7.154 -31.231 1.00 94.94 233 THR A N 1
ATOM 1787 C CA . THR A 1 233 ? 6.246 -6.367 -30.000 1.00 94.94 233 THR A CA 1
ATOM 1788 C C . THR A 1 233 ? 7.533 -6.571 -29.234 1.00 94.94 233 THR A C 1
ATOM 1790 O O . THR A 1 233 ? 7.866 -7.701 -28.913 1.00 94.94 233 THR A O 1
ATOM 1793 N N . CYS A 1 234 ? 8.239 -5.494 -28.915 1.00 95.69 234 CYS A N 1
ATOM 1794 C CA . CYS A 1 234 ? 9.424 -5.542 -28.073 1.00 95.69 234 CYS A CA 1
ATOM 1795 C C . CYS A 1 234 ? 9.185 -4.818 -26.751 1.00 95.69 234 CYS A C 1
ATOM 1797 O O . CYS A 1 234 ? 8.586 -3.744 -26.726 1.00 95.69 234 CYS A O 1
ATOM 1799 N N . TRP A 1 235 ? 9.685 -5.379 -25.661 1.00 95.19 235 TRP A N 1
ATOM 1800 C CA . TRP A 1 235 ? 9.675 -4.806 -24.325 1.00 95.19 235 TRP A CA 1
ATOM 1801 C C . TRP A 1 235 ? 11.094 -4.400 -23.959 1.00 95.19 235 TRP A C 1
ATOM 1803 O O . TRP A 1 235 ? 12.012 -5.211 -24.078 1.00 95.19 235 TRP A O 1
ATOM 1813 N N . ARG A 1 236 ? 11.283 -3.151 -23.523 1.00 94.81 236 ARG A N 1
ATOM 1814 C CA . ARG A 1 236 ? 12.602 -2.657 -23.114 1.00 94.81 236 ARG A CA 1
ATOM 1815 C C . ARG A 1 236 ? 12.560 -1.820 -21.848 1.00 94.81 236 ARG A C 1
ATOM 1817 O O . ARG A 1 236 ? 11.620 -1.056 -21.639 1.00 94.81 236 ARG A O 1
ATOM 1824 N N . GLY A 1 237 ? 13.601 -1.928 -21.032 1.00 92.38 237 GLY A N 1
ATOM 1825 C CA . GLY A 1 237 ? 13.753 -1.150 -19.803 1.00 92.38 237 GLY A CA 1
ATOM 1826 C C . GLY A 1 237 ? 14.460 -1.929 -18.700 1.00 92.38 237 GLY A C 1
ATOM 1827 O O . GLY A 1 237 ? 14.836 -3.085 -18.873 1.00 92.38 237 GLY A O 1
ATOM 1828 N N . PHE A 1 238 ? 14.644 -1.290 -17.548 1.00 89.00 238 PHE A N 1
ATOM 1829 C CA . PHE A 1 238 ? 15.299 -1.928 -16.410 1.00 89.00 238 PHE A CA 1
ATOM 1830 C C . PHE A 1 238 ? 14.331 -2.818 -15.628 1.00 89.00 238 PHE A C 1
ATOM 1832 O O . PHE A 1 238 ? 13.311 -2.343 -15.130 1.00 89.00 238 PHE A O 1
ATOM 1839 N N . ARG A 1 239 ? 14.708 -4.085 -15.428 1.00 86.38 239 ARG A N 1
ATOM 1840 C CA . ARG A 1 239 ? 14.155 -4.936 -14.365 1.00 86.38 239 ARG A CA 1
ATOM 1841 C C . ARG A 1 239 ? 15.198 -5.032 -13.253 1.00 86.38 239 ARG A C 1
ATOM 1843 O O . ARG A 1 239 ? 16.218 -5.697 -13.408 1.00 86.38 239 ARG A O 1
ATOM 1850 N N . GLY A 1 240 ? 14.972 -4.320 -12.148 1.00 82.56 240 GLY A N 1
ATOM 1851 C CA . GLY A 1 240 ? 15.977 -4.178 -11.089 1.00 82.56 240 GLY A CA 1
ATOM 1852 C C . GLY A 1 240 ? 17.220 -3.445 -11.601 1.00 82.56 240 GLY A C 1
ATOM 1853 O O . GLY A 1 240 ? 17.132 -2.284 -12.018 1.00 82.56 240 GLY A O 1
ATOM 1854 N N . ASN A 1 241 ? 18.368 -4.120 -11.592 1.00 84.31 241 ASN A N 1
ATOM 1855 C CA . ASN A 1 241 ? 19.661 -3.583 -12.014 1.00 84.31 241 ASN A CA 1
ATOM 1856 C C . ASN A 1 241 ? 20.118 -4.005 -13.426 1.00 84.31 241 ASN A C 1
ATOM 1858 O O . ASN A 1 241 ? 21.208 -3.620 -13.849 1.00 84.31 241 ASN A O 1
ATOM 1862 N N . VAL A 1 242 ? 19.303 -4.773 -14.152 1.00 88.69 242 VAL A N 1
ATOM 1863 C CA . VAL A 1 242 ? 19.620 -5.262 -15.502 1.00 88.69 242 VAL A CA 1
ATOM 1864 C C . VAL A 1 242 ? 18.697 -4.606 -16.524 1.00 88.69 242 VAL A C 1
ATOM 1866 O O . VAL A 1 242 ? 17.480 -4.539 -16.323 1.00 88.69 242 VAL A O 1
ATOM 1869 N N . PHE A 1 243 ? 19.271 -4.119 -17.620 1.00 92.44 243 PHE A N 1
ATOM 1870 C CA . PHE A 1 243 ? 18.518 -3.664 -18.777 1.00 92.44 243 PHE A CA 1
ATOM 1871 C C . PHE A 1 243 ? 18.061 -4.876 -19.594 1.00 92.44 243 PHE A C 1
ATOM 1873 O O . PHE A 1 243 ? 18.868 -5.703 -20.009 1.00 92.44 243 PHE A O 1
ATOM 1880 N N . VAL A 1 244 ? 16.755 -4.984 -19.817 1.00 93.31 244 VAL A N 1
ATOM 1881 C CA . VAL A 1 244 ? 16.132 -6.094 -20.539 1.00 93.31 244 VAL A CA 1
ATOM 1882 C C . VAL A 1 244 ? 15.617 -5.590 -21.880 1.00 93.31 244 VAL A C 1
ATOM 1884 O O . VAL A 1 244 ? 15.036 -4.505 -21.956 1.00 93.31 244 VAL A O 1
ATOM 1887 N N . TYR A 1 245 ? 15.814 -6.394 -22.924 1.00 95.19 245 TYR A N 1
ATOM 1888 C CA . TYR A 1 245 ? 15.225 -6.216 -24.245 1.00 95.19 245 TYR A CA 1
ATOM 1889 C C . TYR A 1 245 ? 14.733 -7.566 -24.769 1.00 95.19 245 TYR A C 1
ATOM 1891 O O . TYR A 1 245 ? 15.527 -8.474 -25.001 1.00 95.19 245 TYR A O 1
ATOM 1899 N N . GLU A 1 246 ? 13.424 -7.702 -24.947 1.00 93.50 246 GLU A N 1
ATOM 1900 C CA . GLU A 1 246 ? 12.779 -8.950 -25.369 1.00 93.50 246 GLU A CA 1
ATOM 1901 C C . GLU A 1 246 ? 11.758 -8.645 -26.465 1.00 93.50 246 GLU A C 1
ATOM 1903 O O . GLU A 1 246 ? 10.989 -7.698 -26.324 1.00 93.50 246 GLU A O 1
ATOM 1908 N N . CYS A 1 247 ? 11.722 -9.431 -27.543 1.00 92.94 247 CYS A N 1
ATOM 1909 C CA . CYS A 1 247 ? 10.747 -9.269 -28.623 1.00 92.94 247 CYS A CA 1
ATOM 1910 C C . CYS A 1 247 ? 9.938 -10.544 -28.847 1.00 92.94 247 CYS A C 1
ATOM 1912 O O . CYS A 1 247 ? 10.487 -11.642 -28.865 1.00 92.94 247 CYS A O 1
ATOM 1914 N N . GLU A 1 248 ? 8.649 -10.370 -29.106 1.00 90.31 248 GLU A N 1
ATOM 1915 C CA . GLU A 1 248 ? 7.708 -11.413 -29.496 1.00 90.31 248 GLU A CA 1
ATOM 1916 C C . GLU A 1 248 ? 7.161 -11.104 -30.899 1.00 90.31 248 GLU A C 1
ATOM 1918 O O . GLU A 1 248 ? 6.771 -9.967 -31.194 1.00 90.31 248 GLU A O 1
ATOM 1923 N N . GLU A 1 249 ? 7.141 -12.107 -31.780 1.00 83.75 249 GLU A N 1
ATOM 1924 C CA . GLU A 1 249 ? 6.548 -12.017 -33.121 1.00 83.75 249 GLU A CA 1
ATOM 1925 C C . GLU A 1 249 ? 5.174 -12.698 -33.156 1.00 83.75 249 GLU A C 1
ATOM 1927 O O . GLU A 1 249 ? 5.005 -13.784 -32.601 1.00 83.75 249 GLU A O 1
ATOM 1932 N N . PHE A 1 250 ? 4.221 -12.069 -33.849 1.00 60.94 250 PHE A N 1
ATOM 1933 C CA . PHE A 1 250 ? 2.844 -12.529 -34.042 1.00 60.94 250 PHE A CA 1
ATOM 1934 C C . PHE A 1 250 ? 2.431 -12.462 -35.519 1.00 60.94 250 PHE A C 1
ATOM 1936 O O . PHE A 1 250 ? 2.781 -11.471 -36.216 1.00 60.94 250 PHE A O 1
#

Organism: NCBI:txid412755

Secondary structure (DSSP, 8-state):
----------HHHHHHHHHHHHHHHHHHHHHSSS------TTTTSPBPPHHHHHHHH----GGGTPPPHHHHHHHTTT-EEEEEEEEEEEETTEEEEESS-TTSTT--GGGEEEEEESS-PPPPSS-EEEEEEEEEE-GGGPEEEEEEEEEE-PPPHHHHHHHHHHHHHHHHHHHHHHHHHHTTHHHHHHHHHHHHHHHHHHHHHEEEEEEESS-GGGPEEEEEEETTS-EEEEEEEEETTEEEEEEEE-

Sequence (250 aa):
MSGEDVKGLNPVYVILFCLGLVLGGWVLAVSLNVETESKSPYDSAQPVSSSDLEQCLSSKSSLIGGMRDSRFEDLCQGKSFQAYAFVKTCNGNKCELSLNDPLGEKASDHSIFDAHIVDGETLSDEKSLIKGLINGRGWNNRALVSIYQQEPAALTQSDLRSRERVIGRAAIERDYQAMLRDSRSDENAAMMEYADENHARLAAMSHEFKINPNGAAGLAQYSYRLKNGKRTTCWRGFRGNVFVYECEEF